Protein AF-A0A3M1WXG8-F1 (afdb_monomer)

Solvent-accessible surface area (backbone atoms only — not comparable to full-atom values): 12316 Å² total; per-residue (Å²): 137,91,71,87,42,67,68,94,58,82,86,60,89,73,52,59,59,60,40,16,45,52,48,28,57,44,45,55,52,41,17,53,50,46,48,51,48,42,38,74,75,69,49,61,68,92,44,74,65,42,48,50,49,39,24,48,50,47,45,26,53,50,51,43,50,50,49,67,68,38,63,89,74,44,59,72,69,61,46,52,52,30,52,53,37,22,52,52,41,42,32,47,56,49,31,55,54,45,33,74,72,74,39,95,76,86,51,38,64,65,49,50,51,50,34,50,55,46,35,60,61,52,65,79,47,61,59,60,84,98,40,79,25,71,70,42,38,41,53,52,12,46,56,42,19,60,54,54,34,81,73,66,31,89,51,36,24,59,46,32,42,73,46,45,47,58,65,44,44,58,58,47,54,49,30,49,72,49,57,49,82,76,78,76,75,74,89,79,78,76,86,78,85,79,88,76,76,76,81,72,94,77,79,74,83,90,88,78,86,88,135

Sequence (211 aa):
MRVKSRWNYKEKEHTIPEIASALAFNAWRIGQQACLNLENEGFETTSQSQRLDVIAEFLAFLLHYLDRHVAERMPMEQRAELLQSFAGELARHMQDNRRDVEGPGDYKPAFIELLNARHDEYAEYAFDGDDPGFALRNTFGQHVAEVMGEHMRRWIPDQVEAIEVPEALAPFRRALRNLLPKQDKGDDAADTEGVATRPDPHSLQANNTED

Nearest PDB structures (foldseek):
  1x8z-assembly1_A-2  TM=3.544E-01  e=6.911E+00  Arabidopsis thaliana
  1x8z-assembly3_A  TM=3.544E-01  e=6.911E+00  Arabidopsis thaliana

Radius of gyration: 26.47 Å; Cα contacts (8 Å, |Δi|>4): 201; chains: 1; bounding box: 71×48×92 Å

pLDDT: mean 87.41, std 19.35, range [36.31, 98.94]

Structure (mmCIF, N/CA/C/O backbone):
data_AF-A0A3M1WXG8-F1
#
_entry.id   AF-A0A3M1WXG8-F1
#
loop_
_atom_site.group_PDB
_atom_site.id
_atom_site.type_symbol
_atom_site.label_atom_id
_atom_site.label_alt_id
_atom_site.label_comp_id
_atom_site.label_asym_id
_atom_site.label_entity_id
_atom_site.label_seq_id
_atom_site.pdbx_PDB_ins_code
_atom_site.Cartn_x
_atom_site.Cartn_y
_atom_site.Cartn_z
_atom_site.occupancy
_atom_site.B_iso_or_equiv
_atom_site.auth_seq_id
_atom_site.auth_comp_id
_atom_site.auth_asym_id
_atom_site.auth_atom_id
_atom_site.pdbx_PDB_model_num
ATOM 1 N N . MET A 1 1 ? 12.474 -11.727 6.914 1.00 61.22 1 MET A N 1
ATOM 2 C CA . MET A 1 1 ? 12.271 -10.324 7.357 1.00 61.22 1 MET A CA 1
ATOM 3 C C . MET A 1 1 ? 11.854 -10.214 8.844 1.00 61.22 1 MET A C 1
ATOM 5 O O . MET A 1 1 ? 10.929 -10.910 9.242 1.00 61.22 1 MET A O 1
ATOM 9 N N . ARG A 1 2 ? 12.448 -9.324 9.674 1.00 56.09 2 ARG A N 1
ATOM 10 C CA . ARG A 1 2 ? 12.035 -9.099 11.092 1.00 56.09 2 ARG A CA 1
ATOM 11 C C . ARG A 1 2 ? 11.104 -7.888 11.265 1.00 56.09 2 ARG A C 1
ATOM 13 O O . ARG A 1 2 ? 11.544 -6.751 11.168 1.00 56.09 2 ARG A O 1
ATOM 20 N N . VAL A 1 3 ? 9.841 -8.145 11.594 1.00 63.00 3 VAL A N 1
ATOM 21 C CA . VAL A 1 3 ? 8.754 -7.159 11.782 1.00 63.00 3 VAL A CA 1
ATOM 22 C C . VAL A 1 3 ? 8.685 -6.723 13.250 1.00 63.00 3 VAL A C 1
ATOM 24 O O . VAL A 1 3 ? 8.633 -7.579 14.141 1.00 63.00 3 VAL A O 1
ATOM 27 N N . LYS A 1 4 ? 8.683 -5.408 13.526 1.00 61.16 4 LYS A N 1
ATOM 28 C CA . LYS A 1 4 ? 8.436 -4.876 14.880 1.00 61.16 4 LYS A CA 1
ATOM 29 C C . LYS A 1 4 ? 6.946 -5.011 15.161 1.00 61.16 4 LYS A C 1
ATOM 31 O O . LYS A 1 4 ? 6.151 -4.131 14.868 1.00 61.16 4 LYS A O 1
ATOM 36 N N . SER A 1 5 ? 6.586 -6.172 15.686 1.00 63.75 5 SER A N 1
ATOM 37 C CA . SER A 1 5 ? 5.198 -6.591 15.847 1.00 63.75 5 SER A CA 1
ATOM 38 C C . SER A 1 5 ? 4.706 -6.494 17.287 1.00 63.75 5 SER A C 1
ATOM 40 O O . SER A 1 5 ? 3.676 -7.072 17.581 1.00 63.75 5 SER A O 1
ATOM 42 N N . ARG A 1 6 ? 5.432 -5.867 18.223 1.00 67.25 6 ARG A N 1
ATOM 43 C CA . ARG A 1 6 ? 5.032 -5.796 19.640 1.00 67.25 6 ARG A CA 1
ATOM 44 C C . ARG A 1 6 ? 5.403 -4.448 20.245 1.00 67.25 6 ARG A C 1
ATOM 46 O O . ARG A 1 6 ? 6.513 -3.971 20.017 1.00 67.25 6 ARG A O 1
ATOM 53 N N . TRP A 1 7 ? 4.508 -3.909 21.067 1.00 77.50 7 TRP A N 1
ATOM 54 C CA . TRP A 1 7 ? 4.790 -2.771 21.934 1.00 77.50 7 TRP A CA 1
ATOM 55 C C . TRP A 1 7 ? 5.835 -3.138 22.994 1.00 77.50 7 TRP A C 1
ATOM 57 O O . TRP A 1 7 ? 5.782 -4.222 23.585 1.00 77.50 7 TRP A O 1
ATOM 67 N N . ASN A 1 8 ? 6.793 -2.236 23.227 1.00 64.69 8 ASN A N 1
ATOM 68 C CA . ASN A 1 8 ? 7.815 -2.406 24.266 1.00 64.69 8 ASN A CA 1
ATOM 69 C C . ASN A 1 8 ? 7.226 -2.240 25.680 1.00 64.69 8 ASN A C 1
ATOM 71 O O . ASN A 1 8 ? 7.691 -2.900 26.603 1.00 64.69 8 ASN A O 1
ATOM 75 N N . TYR A 1 9 ? 6.175 -1.425 25.827 1.00 61.28 9 TYR A N 1
ATOM 76 C CA . TYR A 1 9 ? 5.444 -1.197 27.077 1.00 61.28 9 TYR A CA 1
ATOM 77 C C . TYR A 1 9 ? 3.985 -1.606 26.888 1.00 61.28 9 TYR A C 1
ATOM 79 O O . TYR A 1 9 ? 3.197 -0.860 26.324 1.00 61.28 9 TYR A O 1
ATOM 87 N N . LYS A 1 10 ? 3.636 -2.819 27.323 1.00 57.88 10 LYS A N 1
ATOM 88 C CA . LYS A 1 10 ? 2.307 -3.408 27.082 1.00 57.88 10 LYS A CA 1
ATOM 89 C C . LYS A 1 10 ? 1.168 -2.764 27.879 1.00 57.88 10 LYS A C 1
ATOM 91 O O . LYS A 1 10 ? 0.018 -3.024 27.559 1.00 57.88 10 LYS A O 1
ATOM 96 N N . GLU A 1 11 ? 1.494 -1.997 28.916 1.00 58.94 11 GLU A N 1
ATOM 97 C CA . GLU A 1 11 ? 0.529 -1.347 29.816 1.00 58.94 11 GLU A CA 1
ATOM 98 C C . GLU A 1 11 ? 0.167 0.078 29.375 1.00 58.94 11 GLU A C 1
ATOM 100 O O . GLU A 1 11 ? -0.708 0.695 29.972 1.00 58.94 11 GLU A O 1
ATOM 105 N N . LYS A 1 12 ? 0.828 0.620 28.340 1.00 69.25 12 LYS A N 1
ATOM 106 C CA . LYS A 1 12 ? 0.486 1.934 27.792 1.00 69.25 12 LYS A CA 1
ATOM 107 C C . LYS A 1 12 ? -0.645 1.775 26.773 1.00 69.25 12 LYS A C 1
ATOM 109 O O . LYS A 1 12 ? -0.522 0.990 25.834 1.00 69.25 12 LYS A O 1
ATOM 114 N N . GLU A 1 13 ? -1.709 2.557 26.929 1.00 75.88 13 GLU A N 1
ATOM 115 C CA . GLU A 1 13 ? -2.694 2.750 25.866 1.00 75.88 13 GLU A CA 1
ATOM 116 C C . GLU A 1 13 ? -2.066 3.533 24.709 1.00 75.88 13 GLU A C 1
ATOM 118 O O . GLU A 1 13 ? -1.422 4.569 24.904 1.00 75.88 13 GLU A O 1
ATOM 123 N N . HIS A 1 14 ? -2.232 3.009 23.498 1.00 85.62 14 HIS A N 1
ATOM 124 C CA . HIS A 1 14 ? -1.708 3.611 22.281 1.00 85.62 14 HIS A CA 1
ATOM 125 C C . HIS A 1 14 ? -2.819 4.325 21.527 1.00 85.62 14 HIS A C 1
ATOM 127 O O . HIS A 1 14 ? -3.905 3.777 21.346 1.00 85.62 14 HIS A O 1
ATOM 133 N N . THR A 1 15 ? -2.539 5.543 21.070 1.00 92.62 15 THR A N 1
ATOM 134 C CA . THR A 1 15 ? -3.503 6.306 20.270 1.00 92.62 15 THR A CA 1
ATOM 135 C C . THR A 1 15 ? -3.640 5.699 18.871 1.00 92.62 15 THR A C 1
ATOM 137 O O . THR A 1 15 ? -2.726 5.030 18.379 1.00 92.62 15 THR A O 1
ATOM 140 N N . ILE A 1 16 ? -4.762 5.955 18.193 1.00 94.19 16 ILE A N 1
ATOM 141 C CA . ILE A 1 16 ? -4.981 5.496 16.813 1.00 94.19 16 ILE A CA 1
ATOM 142 C C . ILE A 1 16 ? -3.842 5.943 15.872 1.00 94.19 16 ILE A C 1
ATOM 144 O O . ILE A 1 16 ? -3.324 5.088 15.149 1.00 94.19 16 ILE A O 1
ATOM 148 N N . PRO A 1 17 ? -3.350 7.198 15.923 1.00 95.44 17 PRO A N 1
ATOM 149 C CA . PRO A 1 17 ? -2.179 7.604 15.144 1.00 95.44 17 PRO A CA 1
ATOM 150 C C . PRO A 1 17 ? -0.888 6.841 15.487 1.00 95.44 17 PRO A C 1
ATOM 152 O O . PRO A 1 17 ? -0.132 6.481 14.583 1.00 95.44 17 PRO A O 1
ATOM 155 N N . GLU A 1 18 ? -0.625 6.542 16.769 1.00 94.94 18 GLU A N 1
ATOM 156 C CA . GLU A 1 18 ? 0.538 5.728 17.168 1.00 94.94 18 GLU A CA 1
ATOM 157 C C . GLU A 1 18 ? 0.445 4.306 16.579 1.00 94.94 18 GLU A C 1
ATOM 159 O O . GLU A 1 18 ? 1.433 3.773 16.062 1.00 94.94 18 GLU A O 1
ATOM 164 N N . ILE A 1 19 ? -0.748 3.702 16.616 1.00 95.38 19 ILE A N 1
ATOM 165 C CA . ILE A 1 19 ? -1.024 2.381 16.033 1.00 95.38 19 ILE A CA 1
ATOM 166 C C . ILE A 1 19 ? -0.853 2.420 14.511 1.00 95.38 19 ILE A C 1
ATOM 168 O O . ILE A 1 19 ? -0.171 1.560 13.949 1.00 95.38 19 ILE A O 1
ATOM 172 N N . ALA A 1 20 ? -1.425 3.426 13.848 1.00 97.12 20 ALA A N 1
ATOM 173 C CA . ALA A 1 20 ? -1.335 3.620 12.407 1.00 97.12 20 ALA A CA 1
ATOM 174 C C . ALA A 1 20 ? 0.120 3.744 11.938 1.00 97.12 20 ALA A C 1
ATOM 176 O O . ALA A 1 20 ? 0.520 3.054 11.002 1.00 97.12 20 ALA A O 1
ATOM 177 N N . SER A 1 21 ? 0.940 4.541 12.628 1.00 97.31 21 SER A N 1
ATOM 178 C CA . SER A 1 21 ? 2.367 4.686 12.311 1.00 97.31 21 SER A CA 1
ATOM 179 C C . SER A 1 21 ? 3.128 3.366 12.460 1.00 97.31 21 SER A C 1
ATOM 181 O O . SER A 1 21 ? 3.903 2.972 11.582 1.00 97.31 21 SER A O 1
ATOM 183 N N . ALA A 1 22 ? 2.858 2.606 13.527 1.00 96.69 22 ALA A N 1
ATOM 184 C CA . ALA A 1 22 ? 3.469 1.294 13.720 1.00 96.69 22 ALA A CA 1
ATOM 185 C C . ALA A 1 22 ? 3.035 0.278 12.646 1.00 96.69 22 ALA A C 1
ATOM 187 O O . ALA A 1 22 ? 3.859 -0.512 12.171 1.00 96.69 22 ALA A O 1
ATOM 188 N N . LEU A 1 23 ? 1.763 0.283 12.241 1.00 98.00 23 LEU A N 1
ATOM 189 C CA . LEU A 1 23 ? 1.276 -0.554 11.146 1.00 98.00 23 LEU A CA 1
ATOM 190 C C . LEU A 1 23 ? 1.913 -0.147 9.814 1.00 98.00 23 LEU A C 1
ATOM 192 O O . LEU A 1 23 ? 2.377 -1.026 9.088 1.00 98.00 23 LEU A O 1
ATOM 196 N N . ALA A 1 24 ? 1.989 1.151 9.512 1.00 98.50 24 ALA A N 1
ATOM 197 C CA . ALA A 1 24 ? 2.529 1.678 8.257 1.00 98.50 24 ALA A CA 1
ATOM 198 C C . ALA A 1 24 ? 4.007 1.320 8.090 1.00 98.50 24 ALA A C 1
ATOM 200 O O . ALA A 1 24 ? 4.414 0.838 7.034 1.00 98.50 24 ALA A O 1
ATOM 201 N N . PHE A 1 25 ? 4.790 1.416 9.169 1.00 97.62 25 PHE A N 1
ATOM 202 C CA . PHE A 1 25 ? 6.170 0.936 9.187 1.00 97.62 25 PHE A CA 1
ATOM 203 C C . PHE A 1 25 ? 6.267 -0.555 8.827 1.00 97.62 25 PHE A C 1
ATOM 205 O O . PHE A 1 25 ? 7.156 -0.973 8.084 1.00 97.62 25 PHE A O 1
ATOM 212 N N . ASN A 1 26 ? 5.367 -1.387 9.355 1.00 98.19 26 ASN A N 1
ATOM 213 C CA . ASN A 1 26 ? 5.371 -2.816 9.055 1.00 98.19 26 ASN A CA 1
ATOM 214 C C . ASN A 1 26 ? 4.930 -3.102 7.613 1.00 98.19 26 ASN A C 1
ATOM 216 O O . ASN A 1 26 ? 5.593 -3.903 6.954 1.00 98.19 26 ASN A O 1
ATOM 220 N N . ALA A 1 27 ? 3.894 -2.422 7.115 1.00 98.75 27 ALA A N 1
ATOM 221 C CA . ALA A 1 27 ? 3.435 -2.513 5.729 1.00 98.75 27 ALA A CA 1
ATOM 222 C C . ALA A 1 27 ? 4.532 -2.098 4.735 1.00 98.75 27 ALA A C 1
ATOM 224 O O . ALA A 1 27 ? 4.816 -2.840 3.799 1.00 98.75 27 ALA A O 1
ATOM 225 N N . TRP A 1 28 ? 5.246 -0.997 5.002 1.00 98.69 28 TRP A N 1
ATOM 226 C CA . TRP A 1 28 ? 6.385 -0.547 4.193 1.00 98.69 28 TRP A CA 1
ATOM 227 C C . TRP A 1 28 ? 7.466 -1.620 4.048 1.00 98.69 28 TRP A C 1
ATOM 229 O O . TRP A 1 28 ? 7.992 -1.864 2.962 1.00 98.69 28 TRP A O 1
ATOM 239 N N . ARG A 1 29 ? 7.813 -2.302 5.145 1.00 98.50 29 ARG A N 1
ATOM 240 C CA . ARG A 1 29 ? 8.811 -3.376 5.076 1.00 98.50 29 ARG A CA 1
ATOM 241 C C . ARG A 1 29 ? 8.284 -4.624 4.370 1.00 98.50 29 ARG A C 1
ATOM 243 O O . ARG A 1 29 ? 9.074 -5.298 3.720 1.00 98.50 29 ARG A O 1
ATOM 250 N N . ILE A 1 30 ? 6.993 -4.928 4.502 1.00 98.75 30 ILE A N 1
ATOM 251 C CA . ILE A 1 30 ? 6.357 -6.023 3.759 1.00 98.75 30 ILE A CA 1
ATOM 252 C C . ILE A 1 30 ? 6.436 -5.752 2.256 1.00 98.75 30 ILE A C 1
ATOM 254 O O . ILE A 1 30 ? 6.933 -6.612 1.541 1.00 98.75 30 ILE A O 1
ATOM 258 N N . GLY A 1 31 ? 6.062 -4.553 1.800 1.00 98.69 31 GLY A N 1
ATOM 259 C CA . GLY A 1 31 ? 6.174 -4.176 0.387 1.00 98.69 31 GLY A CA 1
ATOM 260 C C . GLY A 1 31 ? 7.609 -4.273 -0.140 1.00 98.69 31 GLY A C 1
ATOM 261 O O . GLY A 1 31 ? 7.837 -4.860 -1.192 1.00 98.69 31 GLY A O 1
ATOM 262 N N . GLN A 1 32 ? 8.602 -3.789 0.620 1.00 98.56 32 GLN A N 1
ATOM 263 C CA . GLN A 1 32 ? 10.020 -3.950 0.255 1.00 98.56 32 GLN A CA 1
ATOM 264 C C . GLN A 1 32 ? 10.437 -5.419 0.124 1.00 98.56 32 GLN A C 1
ATOM 266 O O . GLN A 1 32 ? 11.170 -5.771 -0.796 1.00 98.56 32 GLN A O 1
ATOM 271 N N . GLN A 1 33 ? 10.002 -6.272 1.057 1.00 98.56 33 GLN A N 1
ATOM 272 C CA . GLN A 1 33 ? 10.327 -7.694 1.012 1.00 98.56 33 GLN A CA 1
ATOM 273 C C . GLN A 1 33 ? 9.662 -8.379 -0.182 1.00 98.56 33 GLN A C 1
ATOM 275 O O . GLN A 1 33 ? 10.327 -9.167 -0.837 1.00 98.56 33 GLN A O 1
ATOM 280 N N . ALA A 1 34 ? 8.404 -8.056 -0.483 1.00 98.44 34 ALA A N 1
ATOM 281 C CA . ALA A 1 34 ? 7.693 -8.629 -1.620 1.00 98.44 34 ALA A CA 1
ATOM 282 C C . ALA A 1 34 ? 8.313 -8.203 -2.961 1.00 98.44 34 ALA A C 1
ATOM 284 O O . ALA A 1 34 ? 8.530 -9.034 -3.835 1.00 98.44 34 ALA A O 1
ATOM 285 N N . CYS A 1 35 ? 8.715 -6.933 -3.099 1.00 98.44 35 CYS A N 1
ATOM 286 C CA . CYS A 1 35 ? 9.476 -6.481 -4.267 1.00 98.44 35 CYS A CA 1
ATOM 287 C C . CYS A 1 35 ? 10.789 -7.268 -4.426 1.00 98.44 35 CYS A C 1
ATOM 289 O O . CYS A 1 35 ? 11.122 -7.692 -5.527 1.00 98.44 35 CYS A O 1
ATOM 291 N N . LEU A 1 36 ? 11.521 -7.494 -3.330 1.00 97.88 36 LEU A N 1
ATOM 292 C CA . LEU A 1 36 ? 12.751 -8.288 -3.353 1.00 97.88 36 LEU A CA 1
ATOM 293 C C . LEU A 1 36 ? 12.487 -9.769 -3.680 1.00 97.88 36 LEU A C 1
ATOM 295 O O . LEU A 1 36 ? 13.294 -10.393 -4.361 1.00 97.88 36 LEU A O 1
ATOM 299 N N . ASN A 1 37 ? 11.391 -10.344 -3.183 1.00 97.94 37 ASN A N 1
ATOM 300 C CA . ASN A 1 37 ? 10.998 -11.720 -3.487 1.00 97.94 37 ASN A CA 1
ATOM 301 C C . ASN A 1 37 ? 10.731 -11.894 -4.984 1.00 97.94 37 ASN A C 1
ATOM 303 O O . ASN A 1 37 ? 11.328 -12.771 -5.599 1.00 97.94 37 ASN A O 1
ATOM 307 N N . LEU A 1 38 ? 9.924 -11.007 -5.574 1.00 97.94 38 LEU A N 1
ATOM 308 C CA . LEU A 1 38 ? 9.638 -11.004 -7.009 1.00 97.94 38 LEU A CA 1
ATOM 309 C C . LEU A 1 38 ? 10.930 -10.960 -7.839 1.00 97.94 38 LEU A C 1
ATOM 311 O O . LEU A 1 38 ? 11.107 -11.762 -8.754 1.00 97.94 38 LEU A O 1
ATOM 315 N N . GLU A 1 39 ? 11.876 -10.097 -7.470 1.00 97.06 39 GLU A N 1
ATOM 316 C CA . GLU A 1 39 ? 13.179 -10.026 -8.141 1.00 97.06 39 GLU A CA 1
ATOM 317 C C . GLU A 1 39 ? 14.001 -11.313 -7.998 1.00 97.06 39 GLU A C 1
ATOM 319 O O . GLU A 1 39 ? 14.627 -11.751 -8.962 1.00 97.06 39 GLU A O 1
ATOM 324 N N . ASN A 1 40 ? 13.986 -11.950 -6.823 1.00 96.44 40 ASN A N 1
ATOM 325 C CA . ASN A 1 40 ? 14.685 -13.220 -6.599 1.00 96.44 40 ASN A CA 1
ATOM 326 C C . ASN A 1 40 ? 14.077 -14.382 -7.400 1.00 96.44 40 ASN A C 1
ATOM 328 O O . ASN A 1 40 ? 14.796 -15.318 -7.744 1.00 96.44 40 ASN A O 1
ATOM 332 N N . GLU A 1 41 ? 12.785 -14.309 -7.717 1.00 96.06 41 GLU A N 1
ATOM 333 C CA . GLU A 1 41 ? 12.075 -15.268 -8.572 1.00 96.06 41 GLU A CA 1
ATOM 334 C C . GLU A 1 41 ? 12.225 -14.952 -10.077 1.00 96.06 41 GLU A C 1
ATOM 336 O O . GLU A 1 41 ? 11.636 -15.616 -10.929 1.00 96.06 41 GLU A O 1
ATOM 341 N N . GLY A 1 42 ? 13.052 -13.959 -10.432 1.00 94.06 42 GLY A N 1
ATOM 342 C CA . GLY A 1 42 ? 13.372 -13.598 -11.818 1.00 94.06 42 GLY A CA 1
ATOM 343 C C . GLY A 1 42 ? 12.438 -12.557 -12.442 1.00 94.06 42 GLY A C 1
ATOM 344 O O . GLY A 1 42 ? 12.587 -12.223 -13.620 1.00 94.06 42 GLY A O 1
ATOM 345 N N . PHE A 1 43 ? 11.498 -12.003 -11.672 1.00 94.88 43 PHE A N 1
ATOM 346 C CA . PHE A 1 43 ? 10.682 -10.869 -12.095 1.00 94.88 43 PHE A CA 1
ATOM 347 C C . PHE A 1 43 ? 11.463 -9.572 -11.835 1.00 94.88 43 PHE A C 1
ATOM 349 O O . PHE A 1 43 ? 11.384 -8.959 -10.774 1.00 94.88 43 PHE A O 1
ATOM 356 N N . GLU A 1 44 ? 12.292 -9.182 -12.799 1.00 90.69 44 GLU A N 1
ATOM 357 C CA . GLU A 1 44 ? 13.228 -8.069 -12.629 1.00 90.69 44 GLU A CA 1
ATOM 358 C C . GLU A 1 44 ? 12.553 -6.693 -12.730 1.00 90.69 44 GLU A C 1
ATOM 360 O O . GLU A 1 44 ? 11.804 -6.415 -13.668 1.00 90.69 44 GLU A O 1
ATOM 365 N N . THR A 1 45 ? 12.893 -5.794 -11.802 1.00 94.19 45 THR A N 1
ATOM 366 C CA . THR A 1 45 ? 12.697 -4.352 -11.997 1.00 94.19 45 THR A CA 1
ATOM 367 C C . THR A 1 45 ? 13.940 -3.723 -12.630 1.00 94.19 45 THR A C 1
ATOM 369 O O . THR A 1 45 ? 15.066 -4.192 -12.472 1.00 94.19 45 THR A O 1
ATOM 372 N N . THR A 1 46 ? 13.745 -2.624 -13.349 1.00 94.62 46 THR A N 1
ATOM 373 C CA . THR A 1 46 ? 14.778 -1.927 -14.128 1.00 94.62 46 THR A CA 1
ATOM 374 C C . THR A 1 46 ? 15.257 -0.634 -13.473 1.00 94.62 46 THR A C 1
ATOM 376 O O . THR A 1 46 ? 16.256 -0.053 -13.899 1.00 94.62 46 THR A O 1
ATOM 379 N N . SER A 1 47 ? 14.560 -0.157 -12.438 1.00 97.00 47 SER A N 1
ATOM 380 C CA . SER A 1 47 ? 14.923 1.070 -11.732 1.00 97.00 47 SER A CA 1
ATOM 381 C C . SER A 1 47 ? 14.428 1.082 -10.289 1.00 97.00 47 SER A C 1
ATOM 383 O O . SER A 1 47 ? 13.456 0.423 -9.928 1.00 97.00 47 SER A O 1
ATOM 385 N N . GLN A 1 48 ? 15.064 1.913 -9.461 1.00 97.56 48 GLN A N 1
ATOM 386 C CA . GLN A 1 48 ? 14.605 2.163 -8.095 1.00 97.56 48 GLN A CA 1
ATOM 387 C C . GLN A 1 48 ? 13.207 2.799 -8.056 1.00 97.56 48 GLN A C 1
ATOM 389 O O . GLN A 1 48 ? 12.451 2.524 -7.131 1.00 97.56 48 GLN A O 1
ATOM 394 N N . SER A 1 49 ? 12.852 3.610 -9.058 1.00 97.88 49 SER A N 1
ATOM 395 C CA . SER A 1 49 ? 11.514 4.203 -9.182 1.00 97.88 49 SER A CA 1
ATOM 396 C C . SER A 1 49 ? 10.462 3.111 -9.406 1.00 97.88 49 SER A C 1
ATOM 398 O O . SER A 1 49 ? 9.484 3.037 -8.669 1.00 97.88 49 SER A O 1
ATOM 400 N N . GLN A 1 50 ? 10.758 2.156 -10.293 1.00 98.12 50 GLN A N 1
ATOM 401 C CA . GLN A 1 50 ? 9.890 1.007 -10.550 1.00 98.12 50 GLN A CA 1
ATOM 402 C C . GLN A 1 50 ? 9.716 0.109 -9.315 1.00 98.12 50 GLN A C 1
ATOM 404 O O . GLN A 1 50 ? 8.619 -0.374 -9.045 1.00 98.12 50 GLN A O 1
ATOM 409 N N . ARG A 1 51 ? 10.767 -0.082 -8.505 1.00 98.56 51 ARG A N 1
ATOM 410 C CA . ARG A 1 51 ? 10.635 -0.774 -7.208 1.00 98.56 51 ARG A CA 1
ATOM 411 C C . ARG A 1 51 ? 9.641 -0.068 -6.290 1.00 98.56 51 ARG A C 1
ATOM 413 O O . ARG A 1 51 ? 8.867 -0.730 -5.605 1.00 98.56 51 ARG A O 1
ATOM 420 N N . LEU A 1 52 ? 9.648 1.266 -6.270 1.00 98.75 52 LEU A N 1
ATOM 421 C CA . LEU A 1 52 ? 8.688 2.043 -5.487 1.00 98.75 52 LEU A CA 1
ATOM 422 C C . LEU A 1 52 ? 7.263 1.926 -6.042 1.00 98.75 52 LEU A C 1
ATOM 424 O O . LEU A 1 52 ? 6.335 1.929 -5.238 1.00 98.75 52 LEU A O 1
ATOM 428 N N . ASP A 1 53 ? 7.074 1.779 -7.357 1.00 98.75 53 ASP A N 1
ATOM 429 C CA . ASP A 1 53 ? 5.760 1.490 -7.957 1.00 98.75 53 ASP A CA 1
ATOM 430 C C . ASP A 1 53 ? 5.226 0.121 -7.509 1.00 98.75 53 ASP A C 1
ATOM 432 O O . ASP A 1 53 ? 4.097 0.021 -7.034 1.00 98.75 53 ASP A O 1
ATOM 436 N N . VAL A 1 54 ? 6.063 -0.924 -7.550 1.00 98.75 54 VAL A N 1
ATOM 437 C CA . VAL A 1 54 ? 5.705 -2.260 -7.035 1.00 98.75 54 VAL A CA 1
ATOM 438 C C . VAL A 1 54 ? 5.318 -2.179 -5.561 1.00 98.75 54 VAL A C 1
ATOM 440 O O . VAL A 1 54 ? 4.259 -2.658 -5.161 1.00 98.75 54 VAL A O 1
ATOM 443 N N . ILE A 1 55 ? 6.144 -1.528 -4.738 1.00 98.88 55 ILE A N 1
ATOM 444 C CA . ILE A 1 55 ? 5.853 -1.338 -3.313 1.00 98.88 55 ILE A CA 1
ATOM 445 C C . ILE A 1 55 ? 4.521 -0.604 -3.128 1.00 98.88 55 ILE A C 1
ATOM 447 O O . ILE A 1 55 ? 3.748 -0.992 -2.255 1.00 98.88 55 ILE A O 1
ATOM 451 N N . ALA A 1 56 ? 4.227 0.415 -3.939 1.00 98.94 56 ALA A N 1
ATOM 452 C CA . ALA A 1 56 ? 2.988 1.181 -3.854 1.00 98.94 56 ALA A CA 1
ATOM 453 C C . ALA A 1 56 ? 1.740 0.293 -3.996 1.00 98.94 56 ALA A C 1
ATOM 455 O O . ALA A 1 56 ? 0.820 0.414 -3.183 1.00 98.94 56 ALA A O 1
ATOM 456 N N . GLU A 1 57 ? 1.745 -0.649 -4.942 1.00 98.94 57 GLU A N 1
ATOM 457 C CA . GLU A 1 57 ? 0.645 -1.602 -5.140 1.00 98.94 57 GLU A CA 1
ATOM 458 C C . GLU A 1 57 ? 0.449 -2.522 -3.925 1.00 98.94 57 GLU A C 1
ATOM 460 O O . GLU A 1 57 ? -0.675 -2.713 -3.450 1.00 98.94 57 GLU A O 1
ATOM 465 N N . PHE A 1 58 ? 1.537 -3.030 -3.332 1.00 98.94 58 PHE A N 1
ATOM 466 C CA . PHE A 1 58 ? 1.452 -3.811 -2.089 1.00 98.94 58 PHE A CA 1
ATOM 467 C C . PHE A 1 58 ? 0.869 -2.991 -0.932 1.00 98.94 58 PHE A C 1
ATOM 469 O O . PHE A 1 58 ? 0.095 -3.510 -0.128 1.00 98.94 58 PHE A O 1
ATOM 476 N N . LEU A 1 59 ? 1.220 -1.709 -0.822 1.00 98.94 59 LEU A N 1
ATOM 477 C CA . LEU A 1 59 ? 0.692 -0.840 0.231 1.00 98.94 59 LEU A CA 1
ATOM 478 C C . LEU A 1 59 ? -0.799 -0.550 0.050 1.00 98.94 59 LEU A C 1
ATOM 480 O O . LEU A 1 59 ? -1.530 -0.546 1.041 1.00 98.94 59 LEU A O 1
ATOM 484 N N . ALA A 1 60 ? -1.253 -0.369 -1.190 1.00 98.94 60 ALA A N 1
ATOM 485 C CA . ALA A 1 60 ? -2.667 -0.222 -1.513 1.00 98.94 60 ALA A CA 1
ATOM 486 C C . ALA A 1 60 ? -3.471 -1.476 -1.134 1.00 98.94 60 ALA A C 1
ATOM 488 O O . ALA A 1 60 ? -4.508 -1.386 -0.471 1.00 98.94 60 ALA A O 1
ATOM 489 N N . PHE A 1 61 ? -2.942 -2.659 -1.459 1.00 98.94 61 PHE A N 1
ATOM 490 C CA . PHE A 1 61 ? -3.520 -3.935 -1.042 1.00 98.94 61 PHE A CA 1
ATOM 491 C C . PHE A 1 61 ? -3.598 -4.068 0.489 1.00 98.94 61 PHE A C 1
ATOM 493 O O . PHE A 1 61 ? -4.644 -4.429 1.030 1.00 98.94 61 PHE A O 1
ATOM 500 N N . LEU A 1 62 ? -2.529 -3.723 1.216 1.00 98.88 62 LEU A N 1
ATOM 501 C CA . LEU A 1 62 ? -2.508 -3.803 2.682 1.00 98.88 62 LEU A CA 1
ATOM 502 C C . LEU A 1 62 ? -3.419 -2.767 3.362 1.00 98.88 62 LEU A C 1
ATOM 504 O O . LEU A 1 62 ? -3.977 -3.071 4.416 1.00 98.88 62 LEU A O 1
ATOM 508 N N . LEU A 1 63 ? -3.602 -1.577 2.777 1.00 98.81 63 LEU A N 1
ATOM 509 C CA . LEU A 1 63 ? -4.595 -0.592 3.225 1.00 98.81 63 LEU A CA 1
ATOM 510 C C . LEU A 1 63 ? -6.010 -1.162 3.120 1.00 98.81 63 LEU A C 1
ATOM 512 O O . LEU A 1 63 ? -6.756 -1.127 4.096 1.00 98.81 63 LEU A O 1
ATOM 516 N N . HIS A 1 64 ? -6.364 -1.723 1.963 1.00 98.75 64 HIS A N 1
ATOM 517 C CA . HIS A 1 64 ? -7.672 -2.347 1.790 1.00 98.75 64 HIS A CA 1
ATOM 518 C C . HIS A 1 64 ? -7.860 -3.548 2.728 1.00 98.75 64 HIS A C 1
ATOM 520 O O . HIS A 1 64 ? -8.910 -3.696 3.352 1.00 98.75 64 HIS A O 1
ATOM 526 N N . TYR A 1 65 ? -6.826 -4.374 2.903 1.00 98.69 65 TYR A N 1
ATOM 527 C CA . TYR A 1 65 ? -6.869 -5.481 3.855 1.00 98.69 65 TYR A CA 1
ATOM 528 C C . TYR A 1 65 ? -7.094 -5.003 5.297 1.00 98.69 65 TYR A C 1
ATOM 530 O O . TYR A 1 65 ? -7.905 -5.586 6.015 1.00 98.69 65 TYR A O 1
ATOM 538 N N . LEU A 1 66 ? -6.392 -3.945 5.729 1.00 98.38 66 LEU A N 1
ATOM 539 C CA . LEU A 1 66 ? -6.581 -3.340 7.049 1.00 98.38 66 LEU A CA 1
ATOM 540 C C . LEU A 1 66 ? -8.035 -2.914 7.241 1.00 98.38 66 LEU A C 1
ATOM 542 O O . LEU A 1 66 ? -8.631 -3.258 8.258 1.00 98.38 66 LEU A O 1
ATOM 546 N N . ASP A 1 67 ? -8.592 -2.206 6.262 1.00 97.94 67 ASP A N 1
ATOM 547 C CA . ASP A 1 67 ? -9.967 -1.729 6.305 1.00 97.94 67 ASP A CA 1
ATOM 548 C C . ASP A 1 67 ? -10.975 -2.866 6.497 1.00 97.94 67 ASP A C 1
ATOM 550 O O . ASP A 1 67 ? -11.753 -2.870 7.454 1.00 97.94 67 ASP A O 1
ATOM 554 N N . ARG A 1 68 ? -10.888 -3.894 5.648 1.00 96.62 68 ARG A N 1
ATOM 555 C CA . ARG A 1 68 ? -11.724 -5.096 5.747 1.00 96.62 68 ARG A CA 1
ATOM 556 C C . ARG A 1 68 ? -11.565 -5.802 7.089 1.00 96.62 68 ARG A C 1
ATOM 558 O O . ARG A 1 68 ? -12.552 -6.246 7.669 1.00 96.62 68 ARG A O 1
ATOM 565 N N . HIS A 1 69 ? -10.344 -5.860 7.614 1.00 95.25 69 HIS A N 1
ATOM 566 C CA . HIS A 1 69 ? -10.068 -6.489 8.900 1.00 95.25 69 HIS A CA 1
ATOM 567 C C . HIS A 1 69 ? -10.731 -5.748 10.071 1.00 95.25 69 HIS A C 1
ATOM 569 O O . HIS A 1 69 ? -11.204 -6.389 11.010 1.00 95.25 69 HIS A O 1
ATOM 575 N N . VAL A 1 70 ? -10.789 -4.413 10.039 1.00 95.19 70 VAL A N 1
ATOM 576 C CA . VAL A 1 70 ? -11.347 -3.613 11.144 1.00 95.19 70 VAL A CA 1
ATOM 577 C C . VAL A 1 70 ? -12.821 -3.241 10.965 1.00 95.19 70 VAL A C 1
ATOM 579 O O . VAL A 1 70 ? -13.431 -2.802 11.937 1.00 95.19 70 VAL A O 1
ATOM 582 N N . ALA A 1 71 ? -13.404 -3.448 9.780 1.00 92.31 71 ALA A N 1
ATOM 583 C CA . ALA A 1 71 ? -14.752 -2.996 9.419 1.00 92.31 71 ALA A CA 1
ATOM 584 C C . ALA A 1 71 ? -15.849 -3.382 10.427 1.00 92.31 71 ALA A C 1
ATOM 586 O O . ALA A 1 71 ? -16.697 -2.557 10.750 1.00 92.31 71 ALA A O 1
ATOM 587 N N . GLU A 1 72 ? -15.807 -4.608 10.953 1.00 88.06 72 GLU A N 1
ATOM 588 C CA . GLU A 1 72 ? -16.777 -5.120 11.939 1.00 88.06 72 GLU A CA 1
ATOM 589 C C . GLU A 1 72 ? -16.256 -5.062 13.383 1.00 88.06 72 GLU A C 1
ATOM 591 O O . GLU A 1 72 ? -16.948 -5.435 14.327 1.00 88.06 72 GLU A O 1
ATOM 596 N N . ARG A 1 73 ? -15.004 -4.630 13.569 1.00 88.31 73 ARG A N 1
ATOM 597 C CA . ARG A 1 73 ? -14.281 -4.721 14.846 1.00 88.31 73 ARG A CA 1
ATOM 598 C C . ARG A 1 73 ? -14.057 -3.368 15.511 1.00 88.31 73 ARG A C 1
ATOM 600 O O . ARG A 1 73 ? -13.584 -3.338 16.647 1.00 88.31 73 ARG A O 1
ATOM 607 N N . MET A 1 74 ? -14.375 -2.279 14.815 1.00 92.19 74 MET A N 1
ATOM 608 C CA . MET A 1 74 ? -14.092 -0.909 15.224 1.00 92.19 74 MET A CA 1
ATOM 609 C C . MET A 1 74 ? -15.262 0.022 14.855 1.00 92.19 74 MET A C 1
ATOM 611 O O . MET A 1 74 ? -15.797 -0.102 13.753 1.00 92.19 74 MET A O 1
ATOM 615 N N . PRO A 1 75 ? -15.652 0.971 15.732 1.00 93.56 75 PRO A N 1
ATOM 616 C CA . PRO A 1 75 ? -16.642 1.995 15.399 1.00 93.56 75 PRO A CA 1
ATOM 617 C C . PRO A 1 75 ? -16.238 2.815 14.171 1.00 93.56 75 PRO A C 1
ATOM 619 O O . PRO A 1 75 ? -15.048 3.016 13.918 1.00 93.56 75 PRO A O 1
ATOM 622 N N . MET A 1 76 ? -17.227 3.330 13.438 1.00 93.31 76 MET A N 1
ATOM 623 C CA . MET A 1 76 ? -17.001 4.020 12.165 1.00 93.31 76 MET A CA 1
ATOM 624 C C . MET A 1 76 ? -16.023 5.197 12.291 1.00 93.31 76 MET A C 1
ATOM 626 O O . MET A 1 76 ? -15.127 5.320 11.457 1.00 93.31 76 MET A O 1
ATOM 630 N N . GLU A 1 77 ? -16.135 6.033 13.332 1.00 94.38 77 GLU A N 1
ATOM 631 C CA . GLU A 1 77 ? -15.236 7.183 13.499 1.00 94.38 77 GLU A CA 1
ATOM 632 C C . GLU A 1 77 ? -13.786 6.747 13.740 1.00 94.38 77 GLU A C 1
ATOM 634 O O . GLU A 1 77 ? -12.865 7.268 13.112 1.00 94.38 77 GLU A O 1
ATOM 639 N N . GLN A 1 78 ? -13.582 5.745 14.600 1.00 95.12 78 GLN A N 1
ATOM 640 C CA . GLN A 1 78 ? -12.251 5.212 14.902 1.00 95.12 78 GLN A CA 1
ATOM 641 C C . GLN A 1 78 ? -11.633 4.520 13.680 1.00 95.12 78 GLN A C 1
ATOM 643 O O . GLN A 1 78 ? -10.444 4.682 13.408 1.00 95.12 78 GLN A O 1
ATOM 648 N N . ARG A 1 79 ? -12.445 3.787 12.905 1.00 95.94 79 ARG A N 1
ATOM 649 C CA . ARG A 1 79 ? -12.026 3.161 11.645 1.00 95.94 79 ARG A CA 1
ATOM 650 C C . ARG A 1 79 ? -11.563 4.217 10.649 1.00 95.94 79 ARG A C 1
ATOM 652 O O . ARG A 1 79 ? -10.484 4.079 10.079 1.00 95.94 79 ARG A O 1
ATOM 659 N N . ALA A 1 80 ? -12.344 5.283 10.470 1.00 96.94 80 ALA A N 1
ATOM 660 C CA . ALA A 1 80 ? -11.990 6.380 9.578 1.00 96.94 80 ALA A CA 1
ATOM 661 C C . ALA A 1 80 ? -10.682 7.066 10.009 1.00 96.94 80 ALA A C 1
ATOM 663 O O . ALA A 1 80 ? -9.808 7.289 9.170 1.00 96.94 80 ALA A O 1
ATOM 664 N N . GLU A 1 81 ? -10.510 7.343 11.305 1.00 97.56 81 GLU A N 1
ATOM 665 C CA . GLU A 1 81 ? -9.274 7.922 11.845 1.00 97.56 81 GLU A CA 1
ATOM 666 C C . GLU A 1 81 ? -8.062 7.006 11.612 1.00 97.56 81 GLU A C 1
ATOM 668 O O . GLU A 1 81 ? -6.995 7.477 11.203 1.00 97.56 81 GLU A O 1
ATOM 673 N N . LEU A 1 82 ? -8.226 5.696 11.823 1.00 98.00 82 LEU A N 1
ATOM 674 C CA . LEU A 1 82 ? -7.168 4.706 11.633 1.00 98.00 82 LEU A CA 1
ATOM 675 C C . LEU A 1 82 ? -6.716 4.644 10.174 1.00 98.00 82 LEU A C 1
ATOM 677 O O . LEU A 1 82 ? -5.515 4.690 9.913 1.00 98.00 82 LEU A O 1
ATOM 681 N N . LEU A 1 83 ? -7.657 4.565 9.231 1.00 98.31 83 LEU A N 1
ATOM 682 C CA . LEU A 1 83 ? -7.348 4.482 7.803 1.00 98.31 83 LEU A CA 1
ATOM 683 C C . LEU A 1 83 ? -6.707 5.764 7.282 1.00 98.31 83 LEU A C 1
ATOM 685 O O . LEU A 1 83 ? -5.708 5.690 6.570 1.00 98.31 83 LEU A O 1
ATOM 689 N N . GLN A 1 84 ? -7.223 6.931 7.676 1.00 98.38 84 GLN A N 1
ATOM 690 C CA . GLN A 1 84 ? -6.647 8.221 7.286 1.00 98.38 84 GLN A CA 1
ATOM 691 C C . GLN A 1 84 ? -5.231 8.386 7.840 1.00 98.38 84 GLN A C 1
ATOM 693 O O . GLN A 1 84 ? -4.315 8.763 7.105 1.00 98.38 84 GLN A O 1
ATOM 698 N N . SER A 1 85 ? -5.026 8.045 9.116 1.00 98.56 85 SER A N 1
ATOM 699 C CA . SER A 1 85 ? -3.702 8.080 9.737 1.00 98.56 85 SER A CA 1
ATOM 700 C C . SER A 1 85 ? -2.746 7.102 9.053 1.00 98.56 85 SER A C 1
ATOM 702 O O . SER A 1 85 ? -1.619 7.465 8.730 1.00 98.56 85 SER A O 1
ATOM 704 N N . PHE A 1 86 ? -3.192 5.877 8.767 1.00 98.75 86 PHE A N 1
ATOM 705 C CA . PHE A 1 86 ? -2.369 4.854 8.123 1.00 98.75 86 PHE A CA 1
ATOM 706 C C . PHE A 1 86 ? -1.993 5.253 6.689 1.00 98.75 86 PHE A C 1
ATOM 708 O O . PHE A 1 86 ? -0.812 5.228 6.349 1.00 98.75 86 PHE A O 1
ATOM 715 N N . ALA A 1 87 ? -2.947 5.714 5.875 1.00 98.81 87 ALA A N 1
ATOM 716 C CA . ALA A 1 87 ? -2.681 6.225 4.530 1.00 98.81 87 ALA A CA 1
ATOM 717 C C . ALA A 1 87 ? -1.718 7.427 4.547 1.00 98.81 87 ALA A C 1
ATOM 719 O O . ALA A 1 87 ? -0.792 7.491 3.737 1.00 98.81 87 ALA A O 1
ATOM 720 N N . GLY A 1 88 ? -1.870 8.346 5.508 1.00 98.81 88 GLY A N 1
ATOM 721 C CA . GLY A 1 88 ? -0.967 9.488 5.678 1.00 98.81 88 GLY A CA 1
ATOM 722 C C . GLY A 1 88 ? 0.472 9.090 6.034 1.00 98.81 88 GLY A C 1
ATOM 723 O O . GLY A 1 88 ? 1.427 9.663 5.501 1.00 98.81 88 GLY A O 1
ATOM 724 N N . GLU A 1 89 ? 0.647 8.085 6.894 1.00 98.75 89 GLU A N 1
ATOM 725 C CA . GLU A 1 89 ? 1.960 7.518 7.227 1.00 98.75 89 GLU A CA 1
ATOM 726 C C . GLU A 1 89 ? 2.605 6.829 6.017 1.00 98.75 89 GLU A C 1
ATOM 728 O O . GLU A 1 89 ? 3.781 7.065 5.725 1.00 98.75 89 GLU A O 1
ATOM 733 N N . LEU A 1 90 ? 1.831 6.034 5.267 1.00 98.81 90 LEU A N 1
ATOM 734 C CA . LEU A 1 90 ? 2.293 5.408 4.026 1.00 98.81 90 LEU A CA 1
ATOM 735 C C . LEU A 1 90 ? 2.727 6.458 2.995 1.00 98.81 90 LEU A C 1
ATOM 737 O O . LEU A 1 90 ? 3.803 6.338 2.411 1.00 98.81 90 LEU A O 1
ATOM 741 N N . ALA A 1 91 ? 1.938 7.521 2.820 1.00 98.81 91 ALA A N 1
ATOM 742 C CA . ALA A 1 91 ? 2.259 8.609 1.903 1.00 98.81 91 ALA A CA 1
ATOM 743 C C . ALA A 1 91 ? 3.518 9.372 2.318 1.00 98.81 91 ALA A C 1
ATOM 745 O O . ALA A 1 91 ? 4.282 9.808 1.458 1.00 98.81 91 ALA A O 1
ATOM 746 N N . ARG A 1 92 ? 3.788 9.511 3.622 1.00 98.69 92 ARG A N 1
ATOM 747 C CA . ARG A 1 92 ? 5.066 10.060 4.091 1.00 98.69 92 ARG A CA 1
ATOM 748 C C . ARG A 1 92 ? 6.235 9.156 3.706 1.00 98.69 92 ARG A C 1
ATOM 750 O O . ARG A 1 92 ? 7.206 9.654 3.153 1.00 98.69 92 ARG A O 1
ATOM 757 N N . HIS A 1 93 ? 6.131 7.848 3.945 1.00 98.44 93 HIS A N 1
ATOM 758 C CA . HIS A 1 93 ? 7.185 6.915 3.545 1.00 98.44 93 HIS A CA 1
ATOM 759 C C . HIS A 1 93 ? 7.438 6.952 2.035 1.00 98.44 93 HIS A C 1
ATOM 761 O O . HIS A 1 93 ? 8.594 7.035 1.620 1.00 98.44 93 HIS A O 1
ATOM 767 N N . MET A 1 94 ? 6.377 6.960 1.224 1.00 98.75 94 MET A N 1
ATOM 768 C CA . MET A 1 94 ? 6.498 7.072 -0.228 1.00 98.75 94 MET A CA 1
ATOM 769 C C . MET A 1 94 ? 7.157 8.394 -0.643 1.00 98.75 94 MET A C 1
ATOM 771 O O . MET A 1 94 ? 8.090 8.380 -1.439 1.00 98.75 94 MET A O 1
ATOM 775 N N . GLN A 1 95 ? 6.728 9.519 -0.063 1.00 98.56 95 GLN A N 1
ATOM 776 C CA . GLN A 1 95 ? 7.308 10.841 -0.311 1.00 98.56 95 GLN A CA 1
ATOM 777 C C . GLN A 1 95 ? 8.813 10.877 -0.052 1.00 98.56 95 GLN A C 1
ATOM 779 O O . GLN A 1 95 ? 9.562 11.389 -0.884 1.00 98.56 95 GLN A O 1
ATOM 784 N N . ASP A 1 96 ? 9.241 10.371 1.104 1.00 98.44 96 ASP A N 1
ATOM 785 C CA . ASP A 1 96 ? 10.643 10.411 1.510 1.00 98.44 96 ASP A CA 1
ATOM 786 C C . ASP A 1 96 ? 11.495 9.556 0.555 1.00 98.44 96 ASP A C 1
ATOM 788 O O . ASP A 1 96 ? 12.493 10.030 0.020 1.00 98.44 96 ASP A O 1
ATOM 792 N N . ASN A 1 97 ? 11.039 8.340 0.229 1.00 98.50 97 ASN A N 1
ATOM 793 C CA . ASN A 1 97 ? 11.777 7.435 -0.658 1.00 98.50 97 ASN A CA 1
ATOM 794 C C . ASN A 1 97 ? 11.792 7.907 -2.119 1.00 98.50 97 ASN A C 1
ATOM 796 O O . ASN A 1 97 ? 12.819 7.800 -2.786 1.00 98.50 97 ASN A O 1
ATOM 800 N N . ARG A 1 98 ? 10.681 8.454 -2.631 1.00 98.38 98 ARG A N 1
ATOM 801 C CA . ARG A 1 98 ? 10.644 9.042 -3.981 1.00 98.38 98 ARG A CA 1
ATOM 802 C C . ARG A 1 98 ? 11.572 10.238 -4.079 1.00 98.38 98 ARG A C 1
ATOM 804 O O . ARG A 1 98 ? 12.284 10.347 -5.066 1.00 98.38 98 ARG A O 1
ATOM 811 N N . ARG A 1 99 ? 11.638 11.094 -3.054 1.00 98.31 99 ARG A N 1
ATOM 812 C CA . ARG A 1 99 ? 12.594 12.210 -3.043 1.00 98.31 99 ARG A CA 1
ATOM 813 C C . ARG A 1 99 ? 14.045 11.756 -3.111 1.00 98.31 99 ARG A C 1
ATOM 815 O O . ARG A 1 99 ? 14.835 12.393 -3.803 1.00 98.31 99 ARG A O 1
ATOM 822 N N . ASP A 1 100 ? 14.381 10.671 -2.423 1.00 97.88 100 ASP A N 1
ATOM 823 C CA . ASP A 1 100 ? 15.733 10.113 -2.454 1.00 97.88 100 ASP A CA 1
ATOM 824 C C . ASP A 1 100 ? 16.084 9.517 -3.830 1.00 97.88 100 ASP A C 1
ATOM 826 O O . ASP A 1 100 ? 17.233 9.597 -4.262 1.00 97.88 100 ASP A O 1
ATOM 830 N N . VAL A 1 101 ? 15.103 8.938 -4.532 1.00 97.44 101 VAL A N 1
ATOM 831 C CA . VAL A 1 101 ? 15.299 8.273 -5.833 1.00 97.44 101 VAL A CA 1
ATOM 832 C C . VAL A 1 101 ? 15.198 9.234 -7.023 1.00 97.44 101 VAL A C 1
ATOM 834 O O . VAL A 1 101 ? 15.966 9.118 -7.975 1.00 97.44 101 VAL A O 1
ATOM 837 N N . GLU A 1 102 ? 14.252 10.168 -6.989 1.00 97.69 102 GLU A N 1
ATOM 838 C CA . GLU A 1 102 ? 13.836 10.998 -8.130 1.00 97.69 102 GLU A CA 1
ATOM 839 C C . GLU A 1 102 ? 14.149 12.489 -7.934 1.00 97.69 102 GLU A C 1
ATOM 841 O O . GLU A 1 102 ? 14.055 13.275 -8.877 1.00 97.69 102 GLU A O 1
ATOM 846 N N . GLY A 1 103 ? 14.576 12.886 -6.732 1.00 97.88 103 GLY A N 1
ATOM 847 C CA . GLY A 1 103 ? 14.910 14.263 -6.393 1.00 97.88 103 GLY A CA 1
ATOM 848 C C . GLY A 1 103 ? 13.724 15.079 -5.860 1.00 97.88 103 GLY A C 1
ATOM 849 O O . GLY A 1 103 ? 12.711 14.541 -5.417 1.00 97.88 103 GLY A O 1
ATOM 850 N N . PRO A 1 104 ? 13.846 16.417 -5.808 1.00 97.75 104 PRO A N 1
ATOM 851 C CA . PRO A 1 104 ? 12.815 17.267 -5.226 1.00 97.75 104 PRO A CA 1
ATOM 852 C C . PRO A 1 104 ? 11.478 17.183 -5.978 1.00 97.75 104 PRO A C 1
ATOM 854 O O . PRO A 1 104 ? 11.393 17.522 -7.152 1.00 97.75 104 PRO A O 1
ATOM 857 N N . GLY A 1 105 ? 10.416 16.836 -5.253 1.00 97.25 105 GLY A N 1
ATOM 858 C CA . GLY A 1 105 ? 9.046 16.800 -5.760 1.00 97.25 105 GLY A CA 1
ATOM 859 C C . GLY A 1 105 ? 8.024 16.660 -4.633 1.00 97.25 105 GLY A C 1
ATOM 860 O O . GLY A 1 105 ? 8.402 16.485 -3.462 1.00 97.25 105 GLY A O 1
ATOM 861 N N . ASP A 1 106 ? 6.745 16.768 -4.994 1.00 97.88 106 ASP A N 1
ATOM 862 C CA . ASP A 1 106 ? 5.608 16.384 -4.154 1.00 97.88 106 ASP A CA 1
ATOM 863 C C . ASP A 1 106 ? 4.946 15.139 -4.751 1.00 97.88 106 ASP A C 1
ATOM 865 O O . ASP A 1 106 ? 4.268 15.196 -5.773 1.00 97.88 106 ASP A O 1
ATOM 869 N N . TYR A 1 107 ? 5.210 14.002 -4.121 1.00 98.38 107 TYR A N 1
ATOM 870 C CA . TYR A 1 107 ? 4.805 12.669 -4.551 1.00 98.38 107 TYR A CA 1
ATOM 871 C C . TYR A 1 107 ? 3.609 12.144 -3.751 1.00 98.38 107 TYR A C 1
ATOM 873 O O . TYR A 1 107 ? 3.043 11.107 -4.100 1.00 98.38 107 TYR A O 1
ATOM 881 N N . LYS A 1 108 ? 3.199 12.840 -2.679 1.00 98.12 108 LYS A N 1
ATOM 882 C CA . LYS A 1 108 ? 2.058 12.415 -1.857 1.00 98.12 108 LYS A CA 1
ATOM 883 C C . LYS A 1 108 ? 0.744 12.379 -2.638 1.00 98.12 108 LYS A C 1
ATOM 885 O O . LYS A 1 108 ? 0.061 11.368 -2.500 1.00 98.12 108 LYS A O 1
ATOM 890 N N . PRO A 1 109 ? 0.366 13.406 -3.431 1.00 98.56 109 PRO A N 1
ATOM 891 C CA . PRO A 1 109 ? -0.940 13.426 -4.089 1.00 98.56 109 PRO A CA 1
ATOM 892 C C . PRO A 1 109 ? -1.153 12.217 -5.002 1.00 98.56 109 PRO A C 1
ATOM 894 O O . PRO A 1 109 ? -2.119 11.487 -4.814 1.00 98.56 109 PRO A O 1
ATOM 897 N N . ALA A 1 110 ? -0.192 11.932 -5.887 1.00 98.31 110 ALA A N 1
ATOM 898 C CA . ALA A 1 110 ? -0.267 10.797 -6.807 1.00 98.31 110 ALA A CA 1
ATOM 899 C C . ALA A 1 110 ? -0.361 9.448 -6.073 1.00 98.31 110 ALA A C 1
ATOM 901 O O . ALA A 1 110 ? -1.110 8.560 -6.474 1.00 98.31 110 ALA A O 1
ATOM 902 N N . PHE A 1 111 ? 0.361 9.288 -4.960 1.00 98.81 111 PHE A N 1
ATOM 903 C CA . PHE A 1 111 ? 0.270 8.064 -4.169 1.00 98.81 111 PHE A CA 1
ATOM 904 C C . PHE A 1 111 ? -1.075 7.931 -3.437 1.00 98.81 111 PHE A C 1
ATOM 906 O O . PHE A 1 111 ? -1.627 6.837 -3.378 1.00 98.81 111 PHE A O 1
ATOM 913 N N . ILE A 1 112 ? -1.636 9.022 -2.908 1.00 98.81 112 ILE A N 1
ATOM 914 C CA . ILE A 1 112 ? -2.979 9.004 -2.305 1.00 98.81 112 ILE A CA 1
ATOM 915 C C . ILE A 1 112 ? -4.051 8.686 -3.357 1.00 98.81 112 ILE A C 1
ATOM 917 O O . ILE A 1 112 ? -4.970 7.922 -3.070 1.00 98.81 112 ILE A O 1
ATOM 921 N N . GLU A 1 113 ? -3.926 9.221 -4.572 1.00 98.88 113 GLU A N 1
ATOM 922 C CA . GLU A 1 113 ? -4.814 8.887 -5.691 1.00 98.88 113 GLU A CA 1
ATOM 923 C C . GLU A 1 113 ? -4.773 7.389 -6.013 1.00 98.88 113 GLU A C 1
ATOM 925 O O . GLU A 1 113 ? -5.831 6.770 -6.129 1.00 98.88 113 GLU A O 1
ATOM 930 N N . LEU A 1 114 ? -3.577 6.787 -6.060 1.00 98.88 114 LEU A N 1
ATOM 931 C CA . LEU A 1 114 ? -3.421 5.338 -6.219 1.00 98.88 114 LEU A CA 1
ATOM 932 C C . LEU A 1 114 ? -4.117 4.567 -5.089 1.00 98.88 114 LEU A C 1
ATOM 934 O O . LEU A 1 114 ? -4.877 3.638 -5.361 1.00 98.88 114 LEU A O 1
ATOM 938 N N . LEU A 1 115 ? -3.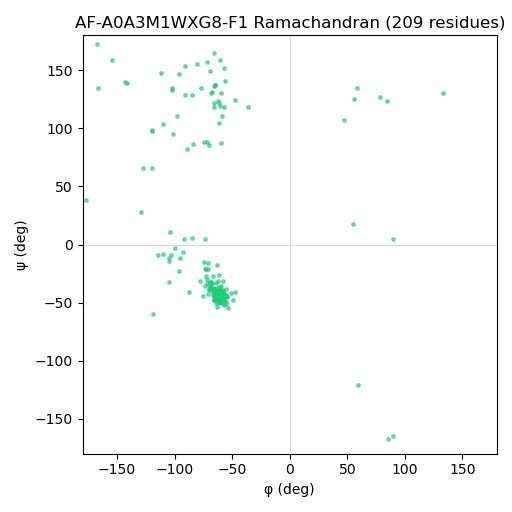877 4.946 -3.827 1.00 98.88 115 LEU A N 1
ATOM 939 C CA . LEU A 1 115 ? -4.496 4.282 -2.677 1.00 98.88 115 LEU A CA 1
ATOM 940 C C . LEU A 1 115 ? -6.023 4.304 -2.776 1.00 98.88 115 LEU A C 1
ATOM 942 O O . LEU A 1 115 ? -6.645 3.263 -2.587 1.00 98.88 115 LEU A O 1
ATOM 946 N N . ASN A 1 116 ? -6.615 5.456 -3.101 1.00 98.81 116 ASN A N 1
ATOM 947 C CA . ASN A 1 116 ? -8.064 5.595 -3.236 1.00 98.81 116 ASN A CA 1
ATOM 948 C C . ASN A 1 116 ? -8.602 4.759 -4.402 1.00 98.81 116 ASN A C 1
ATOM 950 O O . ASN A 1 116 ? -9.535 3.989 -4.210 1.00 98.81 116 ASN A O 1
ATOM 954 N N . ALA A 1 117 ? -7.971 4.842 -5.579 1.00 98.81 117 ALA A N 1
ATOM 955 C CA . ALA A 1 117 ? -8.402 4.099 -6.761 1.00 98.81 117 ALA A CA 1
ATOM 956 C C . ALA A 1 117 ? -8.411 2.582 -6.516 1.00 98.81 117 ALA A C 1
ATOM 958 O O . ALA A 1 117 ? -9.386 1.902 -6.830 1.00 98.81 117 ALA A O 1
ATOM 959 N N . ARG A 1 118 ? -7.347 2.052 -5.900 1.00 98.81 118 ARG A N 1
ATOM 960 C CA . ARG A 1 118 ? -7.264 0.632 -5.536 1.00 98.81 118 ARG A CA 1
ATOM 961 C C . ARG A 1 118 ? -8.242 0.265 -4.433 1.00 98.81 118 ARG A C 1
ATOM 963 O O . ARG A 1 118 ? -8.820 -0.813 -4.469 1.00 98.81 118 ARG A O 1
ATOM 970 N N . HIS A 1 119 ? -8.421 1.133 -3.441 1.00 98.38 119 HIS A N 1
ATOM 971 C CA . HIS A 1 119 ? -9.333 0.870 -2.337 1.00 98.38 119 HIS A CA 1
ATOM 972 C C . HIS A 1 119 ? -10.787 0.759 -2.812 1.00 98.38 119 HIS A C 1
ATOM 974 O O . HIS A 1 119 ? -11.469 -0.187 -2.410 1.00 98.38 119 HIS A O 1
ATOM 980 N N . ASP A 1 120 ? -11.209 1.662 -3.700 1.00 98.62 120 ASP A N 1
ATOM 981 C CA . ASP A 1 120 ? -12.529 1.655 -4.334 1.00 98.62 120 ASP A CA 1
ATOM 982 C C . ASP A 1 120 ? -12.718 0.405 -5.203 1.00 98.62 120 ASP A C 1
ATOM 984 O O . ASP A 1 120 ? -13.712 -0.302 -5.067 1.00 98.62 120 ASP A O 1
ATOM 988 N N . GLU A 1 121 ? -11.736 0.068 -6.044 1.00 98.75 121 GLU A N 1
ATOM 989 C CA . GLU A 1 121 ? -11.792 -1.137 -6.878 1.00 98.75 121 GLU A CA 1
ATOM 990 C C . GLU A 1 121 ? -11.874 -2.419 -6.036 1.00 98.75 121 GLU A C 1
ATOM 992 O O . GLU A 1 121 ? -12.665 -3.319 -6.321 1.00 98.75 121 GLU A O 1
ATOM 997 N N . TYR A 1 122 ? -11.069 -2.517 -4.977 1.00 98.69 122 TYR A N 1
ATOM 998 C CA . TYR A 1 122 ? -11.029 -3.711 -4.141 1.00 98.69 122 TYR A CA 1
ATOM 999 C C . TYR A 1 122 ? -12.287 -3.891 -3.279 1.00 98.69 122 TYR A C 1
ATOM 1001 O O . TYR A 1 122 ? -12.589 -5.017 -2.869 1.00 98.69 122 TYR A O 1
ATOM 1009 N N . ALA A 1 123 ? -13.052 -2.822 -3.030 1.00 97.75 123 ALA A N 1
ATOM 1010 C CA . ALA A 1 123 ? -14.313 -2.882 -2.291 1.00 97.75 123 ALA A CA 1
ATOM 1011 C C . ALA A 1 123 ? -15.372 -3.768 -2.969 1.00 97.75 123 ALA A C 1
ATOM 1013 O O . ALA A 1 123 ? -16.189 -4.373 -2.269 1.00 97.75 123 ALA A O 1
ATOM 1014 N N . GLU A 1 124 ? -15.302 -3.923 -4.293 1.00 97.69 124 GLU A N 1
ATOM 1015 C CA . GLU A 1 124 ? -16.221 -4.744 -5.090 1.00 97.69 124 GLU A CA 1
ATOM 1016 C C . GLU A 1 124 ? -15.984 -6.257 -4.935 1.00 97.69 124 GLU A C 1
ATOM 1018 O O . GLU A 1 124 ? -16.834 -7.072 -5.303 1.00 97.69 124 GLU A O 1
ATOM 1023 N N . TYR A 1 125 ? -14.841 -6.670 -4.379 1.00 97.75 125 TYR A N 1
ATOM 1024 C CA . TYR A 1 125 ? -14.505 -8.085 -4.244 1.00 97.75 125 TYR A CA 1
ATOM 1025 C C . TYR A 1 125 ? -14.862 -8.658 -2.870 1.00 97.75 125 TYR A C 1
ATOM 1027 O O . TYR A 1 125 ? -14.750 -8.011 -1.825 1.00 97.75 125 TYR A O 1
ATOM 1035 N N . ALA A 1 126 ? -15.249 -9.933 -2.879 1.00 95.19 126 ALA A N 1
ATOM 1036 C CA . ALA A 1 126 ? -15.578 -10.689 -1.681 1.00 95.19 126 ALA A CA 1
ATOM 1037 C C . ALA A 1 126 ? -14.333 -11.217 -0.944 1.00 95.19 126 ALA A C 1
ATOM 1039 O O . ALA A 1 126 ? -13.275 -11.460 -1.534 1.00 95.19 126 ALA A O 1
ATOM 1040 N N . PHE A 1 127 ? -14.511 -11.453 0.354 1.00 96.44 127 PHE A N 1
ATOM 1041 C CA . PHE A 1 127 ? -13.569 -12.148 1.228 1.00 96.44 127 PHE A CA 1
ATOM 1042 C C . PHE A 1 127 ? -14.167 -13.494 1.653 1.00 96.44 127 PHE A C 1
ATOM 1044 O O . PHE A 1 127 ? -15.384 -13.612 1.802 1.00 96.44 127 PHE A O 1
ATOM 1051 N N . ASP A 1 128 ? -13.310 -14.491 1.852 1.00 93.00 128 ASP A N 1
ATOM 1052 C CA . ASP A 1 128 ? -13.653 -15.755 2.503 1.00 93.00 128 ASP A CA 1
ATOM 1053 C C . ASP A 1 128 ? -13.133 -15.703 3.945 1.00 93.00 128 ASP A C 1
ATOM 1055 O O . ASP A 1 128 ? -11.943 -15.884 4.215 1.00 93.00 128 ASP A O 1
ATOM 1059 N N . GLY A 1 129 ? -14.008 -15.314 4.873 1.00 90.38 129 GLY A N 1
ATOM 1060 C CA . GLY A 1 129 ? -13.602 -14.961 6.232 1.00 90.38 129 GLY A CA 1
ATOM 1061 C C . GLY A 1 129 ? -12.608 -13.793 6.243 1.00 90.38 129 GLY A C 1
ATOM 1062 O O . GLY A 1 129 ? -12.911 -12.706 5.761 1.00 90.38 129 GLY A O 1
ATOM 1063 N N . ASP A 1 130 ? -11.413 -14.018 6.797 1.00 89.88 130 ASP A N 1
ATOM 1064 C CA . ASP A 1 130 ? -10.337 -13.015 6.868 1.00 89.88 130 ASP A CA 1
ATOM 1065 C C . ASP A 1 130 ? -9.363 -13.084 5.665 1.00 89.88 130 ASP A C 1
ATOM 1067 O O . ASP A 1 130 ? -8.336 -12.385 5.660 1.00 89.88 130 ASP A O 1
ATOM 1071 N N . ASP A 1 131 ? -9.628 -13.938 4.669 1.00 94.94 131 ASP A N 1
ATOM 1072 C CA . ASP A 1 131 ? -8.809 -14.108 3.466 1.00 94.94 131 ASP A CA 1
ATOM 1073 C C . ASP A 1 131 ? -9.442 -13.403 2.249 1.00 94.94 131 ASP A C 1
ATOM 1075 O O . ASP A 1 131 ? -10.636 -13.560 1.988 1.00 94.94 131 ASP A O 1
ATOM 1079 N N . PRO A 1 132 ? -8.668 -12.627 1.466 1.00 97.25 132 PRO A N 1
ATOM 1080 C CA . PRO A 1 132 ? -9.180 -12.032 0.234 1.00 97.25 132 PRO A CA 1
ATOM 1081 C C . PRO A 1 132 ? -9.533 -13.126 -0.774 1.00 97.25 132 PRO A C 1
ATOM 1083 O O . PRO A 1 132 ? -8.752 -14.062 -0.952 1.00 97.25 132 PRO A O 1
ATOM 1086 N N . GLY A 1 133 ? -10.669 -13.007 -1.465 1.00 97.31 133 GLY A N 1
ATOM 1087 C CA . GLY A 1 133 ? -11.070 -13.961 -2.498 1.00 97.31 133 GLY A CA 1
ATOM 1088 C C . GLY A 1 133 ? -10.136 -13.967 -3.716 1.00 97.31 133 GLY A C 1
ATOM 1089 O O . GLY A 1 133 ? -9.363 -13.032 -3.933 1.00 97.31 133 GLY A O 1
ATOM 1090 N N . PHE A 1 134 ? -10.243 -15.014 -4.545 1.00 96.44 134 PHE A N 1
ATOM 1091 C CA . PHE A 1 134 ? -9.448 -15.184 -5.775 1.00 96.44 134 PHE A CA 1
ATOM 1092 C C . PHE A 1 134 ? -9.460 -13.930 -6.660 1.00 96.44 134 PHE A C 1
ATOM 1094 O O . PHE A 1 134 ? -8.405 -13.453 -7.060 1.00 96.44 134 PHE A O 1
ATOM 1101 N N . ALA A 1 135 ? -10.644 -13.356 -6.910 1.00 97.75 135 ALA A N 1
ATOM 1102 C CA . ALA A 1 135 ? -10.790 -12.190 -7.781 1.00 97.75 135 ALA A CA 1
ATOM 1103 C C . ALA A 1 135 ? -9.947 -10.995 -7.308 1.00 97.75 135 ALA A C 1
ATOM 1105 O O . ALA A 1 135 ? -9.232 -10.408 -8.113 1.00 97.75 135 ALA A O 1
ATOM 1106 N N . LEU A 1 136 ? -9.953 -10.696 -6.003 1.00 98.44 136 LEU A N 1
ATOM 1107 C CA . LEU A 1 136 ? -9.148 -9.611 -5.443 1.00 98.44 136 LEU A CA 1
ATOM 1108 C C . LEU A 1 136 ? -7.652 -9.895 -5.597 1.00 98.44 136 LEU A C 1
ATOM 1110 O O . LEU A 1 136 ? -6.911 -9.022 -6.040 1.00 98.44 136 LEU A O 1
ATOM 1114 N N . ARG A 1 137 ? -7.203 -11.109 -5.247 1.00 98.25 137 ARG A N 1
ATOM 1115 C CA . ARG A 1 137 ? -5.781 -11.483 -5.337 1.00 98.25 137 ARG A CA 1
ATOM 1116 C C . ARG A 1 137 ? -5.271 -11.435 -6.773 1.00 98.25 137 ARG A C 1
ATOM 1118 O O . ARG A 1 137 ? -4.194 -10.897 -7.002 1.00 98.25 137 ARG A O 1
ATOM 1125 N N . ASN A 1 138 ? -6.056 -11.944 -7.722 1.00 97.62 138 ASN A N 1
ATOM 1126 C CA . ASN A 1 138 ? -5.720 -11.879 -9.137 1.00 97.62 138 ASN A CA 1
ATOM 1127 C C . ASN A 1 138 ? -5.669 -10.426 -9.624 1.00 97.62 138 ASN A C 1
ATOM 1129 O O . ASN A 1 138 ? -4.680 -10.051 -10.238 1.00 97.62 138 ASN A O 1
ATOM 1133 N N . THR A 1 139 ? -6.673 -9.593 -9.325 1.00 98.62 139 THR A N 1
ATOM 1134 C CA . THR A 1 139 ? -6.670 -8.173 -9.725 1.00 98.62 139 THR A CA 1
ATOM 1135 C C . THR A 1 139 ? -5.472 -7.424 -9.142 1.00 98.62 139 THR A C 1
ATOM 1137 O O . THR A 1 139 ? -4.775 -6.722 -9.868 1.00 98.62 139 THR A O 1
ATOM 1140 N N . PHE A 1 140 ? -5.158 -7.638 -7.863 1.00 98.75 140 PHE A N 1
ATOM 1141 C CA . PHE A 1 140 ? -3.932 -7.120 -7.258 1.00 98.75 140 PHE A CA 1
ATOM 1142 C C . PHE A 1 140 ? -2.672 -7.600 -8.003 1.00 98.75 140 PHE A C 1
ATOM 1144 O O . PHE A 1 140 ? -1.801 -6.796 -8.331 1.00 98.75 140 PHE A O 1
ATOM 1151 N N . GLY A 1 141 ? -2.597 -8.890 -8.339 1.00 98.56 141 GLY A N 1
ATOM 1152 C CA . GLY A 1 141 ? -1.519 -9.449 -9.152 1.00 98.56 141 GLY A CA 1
ATOM 1153 C C . GLY A 1 141 ? -1.402 -8.822 -10.544 1.00 98.56 141 GLY A C 1
ATOM 1154 O O . GLY A 1 141 ? -0.285 -8.618 -11.014 1.00 98.56 141 GLY A O 1
ATOM 1155 N N . GLN A 1 142 ? -2.520 -8.462 -11.186 1.00 98.56 142 GLN A N 1
ATOM 1156 C CA . GLN A 1 142 ? -2.514 -7.734 -12.462 1.00 98.56 142 GLN A CA 1
ATOM 1157 C C . GLN A 1 142 ? -1.921 -6.331 -12.303 1.00 98.56 142 GLN A C 1
ATOM 1159 O O . GLN A 1 142 ? -1.058 -5.960 -13.093 1.00 98.56 142 GLN A O 1
ATOM 1164 N N . HIS A 1 143 ? -2.294 -5.587 -11.258 1.00 98.81 143 HIS A N 1
ATOM 1165 C CA . HIS A 1 143 ? -1.721 -4.260 -10.992 1.00 98.81 143 HIS A CA 1
ATOM 1166 C C . HIS A 1 143 ? -0.214 -4.319 -10.739 1.00 98.81 143 HIS A C 1
ATOM 1168 O O . HIS A 1 143 ? 0.541 -3.516 -11.286 1.00 98.81 143 HIS A O 1
ATOM 1174 N N . VAL A 1 144 ? 0.255 -5.324 -9.990 1.00 98.69 144 VAL A N 1
ATOM 1175 C CA . VAL A 1 144 ? 1.697 -5.578 -9.834 1.00 98.69 144 VAL A CA 1
ATOM 1176 C C . VAL A 1 144 ? 2.343 -5.887 -11.190 1.00 98.69 144 VAL A C 1
ATOM 1178 O O . VAL A 1 144 ? 3.394 -5.339 -11.514 1.00 98.69 144 VAL A O 1
ATOM 1181 N N . ALA A 1 145 ? 1.713 -6.722 -12.017 1.00 98.19 145 ALA A N 1
ATOM 1182 C CA . ALA A 1 145 ? 2.222 -7.061 -13.342 1.00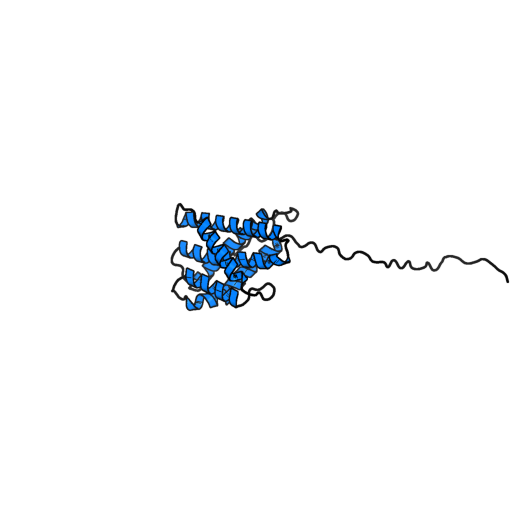 98.19 145 ALA A CA 1
ATOM 1183 C C . ALA A 1 145 ? 2.326 -5.836 -14.271 1.00 98.19 145 ALA A C 1
ATOM 1185 O O . ALA A 1 145 ? 3.275 -5.731 -15.047 1.00 98.19 145 ALA A O 1
ATOM 1186 N N . GLU A 1 146 ? 1.384 -4.895 -14.180 1.00 97.75 146 GLU A N 1
ATOM 1187 C CA . GLU A 1 146 ? 1.408 -3.640 -14.936 1.00 97.75 146 GLU A CA 1
ATOM 1188 C C . GLU A 1 146 ? 2.618 -2.774 -14.572 1.00 97.75 146 GLU A C 1
ATOM 1190 O O . GLU A 1 146 ? 3.348 -2.343 -15.467 1.00 97.75 146 GLU A O 1
ATOM 1195 N N . VAL A 1 147 ? 2.891 -2.574 -13.278 1.00 97.56 147 VAL A N 1
ATOM 1196 C CA . VAL A 1 147 ? 4.031 -1.750 -12.835 1.00 97.56 147 VAL A CA 1
ATOM 1197 C C . VAL A 1 147 ? 5.386 -2.434 -13.046 1.00 97.56 147 VAL A C 1
ATOM 1199 O O . VAL A 1 147 ? 6.397 -1.765 -13.265 1.00 97.56 147 VAL A O 1
ATOM 1202 N N . MET A 1 148 ? 5.437 -3.769 -13.041 1.00 95.50 148 MET A N 1
ATOM 1203 C CA . MET A 1 148 ? 6.654 -4.527 -13.364 1.00 95.50 148 MET A CA 1
ATOM 1204 C C . MET A 1 148 ? 7.004 -4.506 -14.860 1.00 95.50 148 MET A C 1
ATOM 1206 O O . MET A 1 148 ? 8.168 -4.677 -15.227 1.00 95.50 148 MET A O 1
ATOM 1210 N N . GLY A 1 149 ? 6.034 -4.216 -15.729 1.00 92.19 149 GLY A N 1
ATOM 1211 C CA . GLY A 1 149 ? 6.237 -4.104 -17.170 1.00 92.19 149 GLY A CA 1
ATOM 1212 C C . GLY A 1 149 ? 6.161 -5.445 -17.907 1.00 92.19 149 GLY A C 1
ATOM 1213 O O . GLY A 1 149 ? 5.676 -6.447 -17.394 1.00 92.19 149 GLY A O 1
ATOM 1214 N N . GLU A 1 150 ? 6.597 -5.466 -19.169 1.00 90.06 150 GLU A N 1
ATOM 1215 C CA . GLU A 1 150 ? 6.293 -6.579 -20.087 1.00 90.06 150 GLU A CA 1
ATOM 1216 C C . GLU A 1 150 ? 7.075 -7.874 -19.812 1.00 90.06 150 GLU A C 1
ATOM 1218 O O . GLU A 1 150 ? 6.656 -8.957 -20.235 1.00 90.06 150 GLU A O 1
ATOM 1223 N N . HIS A 1 151 ? 8.208 -7.800 -19.111 1.00 88.81 151 HIS A N 1
ATOM 1224 C CA . HIS A 1 151 ? 9.028 -8.979 -18.850 1.00 88.81 151 HIS A CA 1
ATOM 1225 C C . HIS A 1 151 ? 8.286 -9.967 -17.943 1.00 88.81 151 HIS A C 1
ATOM 1227 O O . HIS A 1 151 ? 7.928 -9.650 -16.815 1.00 88.81 151 HIS A O 1
ATOM 1233 N N . MET A 1 152 ? 8.039 -11.179 -18.453 1.00 89.50 152 MET A N 1
ATOM 1234 C CA . MET A 1 152 ? 7.319 -12.249 -17.745 1.00 89.50 152 MET A CA 1
ATOM 1235 C C . MET A 1 152 ? 5.924 -11.858 -17.220 1.00 89.50 152 MET A C 1
ATOM 1237 O O . MET A 1 152 ? 5.349 -12.599 -16.424 1.00 89.50 152 MET A O 1
ATOM 1241 N N . ARG A 1 153 ? 5.329 -10.769 -17.734 1.00 92.25 153 ARG A N 1
ATOM 1242 C CA . ARG A 1 153 ? 4.087 -10.162 -17.227 1.00 92.25 153 ARG A CA 1
ATOM 1243 C C . ARG A 1 153 ? 2.953 -11.152 -16.981 1.00 92.25 153 ARG A C 1
ATOM 1245 O O . ARG A 1 153 ? 2.278 -11.094 -15.964 1.00 92.25 153 ARG A O 1
ATOM 1252 N N . ARG A 1 154 ? 2.781 -12.110 -17.894 1.00 95.25 154 ARG A N 1
ATOM 1253 C CA . ARG A 1 154 ? 1.723 -13.132 -17.826 1.00 95.25 154 ARG A CA 1
ATOM 1254 C C . ARG A 1 154 ? 1.809 -14.084 -16.624 1.00 95.25 154 ARG A C 1
ATOM 1256 O O . ARG A 1 154 ? 0.834 -14.777 -16.379 1.00 95.25 154 ARG A O 1
ATOM 1263 N N . TRP A 1 155 ? 2.961 -14.177 -15.958 1.00 96.88 155 TRP A N 1
ATOM 1264 C CA . TRP A 1 155 ? 3.210 -15.095 -14.836 1.00 96.88 155 TRP A CA 1
ATOM 1265 C C . TRP A 1 155 ? 3.225 -14.381 -13.480 1.00 96.88 155 TRP A C 1
ATOM 1267 O O . TRP A 1 155 ? 3.157 -15.034 -12.443 1.00 96.88 155 TRP A O 1
ATOM 1277 N N . ILE A 1 156 ? 3.306 -13.048 -13.480 1.00 96.94 156 ILE A N 1
ATOM 1278 C CA . ILE A 1 156 ? 3.342 -12.243 -12.255 1.00 96.94 156 ILE A CA 1
ATOM 1279 C C . ILE A 1 156 ? 2.055 -12.403 -11.431 1.00 96.94 156 ILE A C 1
ATOM 1281 O O . ILE A 1 156 ? 2.178 -12.607 -10.227 1.00 96.94 156 ILE A O 1
ATOM 1285 N N . PRO A 1 157 ? 0.835 -12.390 -12.012 1.00 98.00 157 PRO A N 1
ATOM 1286 C CA . PRO A 1 157 ? -0.383 -12.576 -11.227 1.00 98.00 157 PRO A CA 1
ATOM 1287 C C . PRO A 1 157 ? -0.419 -13.920 -10.488 1.00 98.00 157 PRO A C 1
ATOM 1289 O O . PRO A 1 157 ? -0.769 -13.947 -9.311 1.00 98.00 157 PRO A O 1
ATOM 1292 N N . ASP A 1 158 ? 0.024 -15.002 -11.140 1.00 97.38 158 ASP A N 1
ATOM 1293 C CA . ASP A 1 158 ? 0.095 -16.340 -10.539 1.00 97.38 158 ASP A CA 1
ATOM 1294 C C . ASP A 1 158 ? 1.087 -16.368 -9.362 1.00 97.38 158 ASP A C 1
ATOM 1296 O O . ASP A 1 158 ? 0.770 -16.894 -8.293 1.00 97.38 158 ASP A O 1
ATOM 1300 N N . GLN A 1 159 ? 2.271 -15.762 -9.530 1.00 97.69 159 GLN A N 1
ATOM 1301 C CA . GLN A 1 159 ? 3.271 -15.626 -8.465 1.00 97.69 159 GLN A CA 1
ATOM 1302 C C . GLN A 1 159 ? 2.731 -14.800 -7.291 1.00 97.69 159 GLN A C 1
ATOM 1304 O O . GLN A 1 159 ? 2.850 -15.199 -6.130 1.00 97.69 159 GLN A O 1
ATOM 1309 N N . VAL A 1 160 ? 2.135 -13.642 -7.585 1.00 98.00 160 VAL A N 1
ATOM 1310 C CA . VAL A 1 160 ? 1.616 -12.729 -6.565 1.00 98.00 160 VAL A CA 1
ATOM 1311 C C . VAL A 1 160 ? 0.506 -13.398 -5.768 1.00 98.00 160 VAL A C 1
ATOM 1313 O O . VAL A 1 160 ? 0.523 -13.356 -4.539 1.00 98.00 160 VAL A O 1
ATOM 1316 N N . GLU A 1 161 ? -0.438 -14.048 -6.443 1.00 96.12 161 GLU A N 1
ATOM 1317 C CA . GLU A 1 161 ? -1.528 -14.741 -5.774 1.00 96.12 161 GLU A CA 1
ATOM 1318 C C . GLU A 1 161 ? -1.026 -15.905 -4.908 1.00 96.12 161 GLU A C 1
ATOM 1320 O O . GLU A 1 161 ? -1.429 -16.019 -3.746 1.00 96.12 161 GLU A O 1
ATOM 1325 N N . ALA A 1 162 ? -0.196 -16.785 -5.473 1.00 96.31 162 ALA A N 1
ATOM 1326 C CA . ALA A 1 162 ? 0.165 -18.042 -4.828 1.00 96.31 162 ALA A CA 1
ATOM 1327 C C . ALA A 1 162 ? 1.218 -17.871 -3.725 1.00 96.31 162 ALA A C 1
ATOM 1329 O O . ALA A 1 162 ? 1.208 -18.635 -2.757 1.00 96.31 162 ALA A O 1
ATOM 1330 N N . ILE A 1 163 ? 2.114 -16.889 -3.864 1.00 98.00 163 ILE A N 1
ATOM 1331 C CA . ILE A 1 163 ? 3.283 -16.714 -2.995 1.00 98.00 163 ILE A CA 1
ATOM 1332 C C . ILE A 1 163 ? 3.226 -15.375 -2.262 1.00 98.00 163 ILE A C 1
ATOM 1334 O O . ILE A 1 163 ? 3.161 -15.348 -1.030 1.00 98.00 163 ILE A O 1
ATOM 1338 N N . GLU A 1 164 ? 3.198 -14.258 -2.992 1.00 98.56 164 GLU A N 1
ATOM 1339 C CA . GLU A 1 164 ? 3.412 -12.946 -2.368 1.00 98.56 164 GLU A CA 1
ATOM 1340 C C . GLU A 1 164 ? 2.258 -12.521 -1.452 1.00 98.56 164 GLU A C 1
ATOM 1342 O O . GLU A 1 164 ? 2.496 -11.936 -0.395 1.00 98.56 164 GLU A O 1
ATOM 1347 N N . VAL A 1 165 ? 1.002 -12.838 -1.791 1.00 98.44 165 VAL A N 1
ATOM 1348 C CA . VAL A 1 165 ? -0.153 -12.523 -0.935 1.00 98.44 165 VAL A CA 1
ATOM 1349 C C . VAL A 1 165 ? -0.065 -13.258 0.414 1.00 98.44 165 VAL A C 1
ATOM 1351 O O . VAL A 1 165 ? -0.113 -12.582 1.451 1.00 98.44 165 VAL A O 1
ATOM 1354 N N . PRO A 1 166 ? 0.095 -14.597 0.474 1.00 97.56 166 PRO A N 1
ATOM 1355 C CA . PRO A 1 166 ? 0.319 -15.296 1.740 1.00 97.56 166 PRO A CA 1
ATOM 1356 C C . PRO A 1 166 ? 1.526 -14.768 2.527 1.00 97.56 166 PRO A C 1
ATOM 1358 O O . PRO A 1 166 ? 1.427 -14.556 3.744 1.00 97.56 166 PRO A O 1
ATOM 1361 N N . GLU A 1 167 ? 2.652 -14.519 1.850 1.00 97.94 167 GLU A N 1
ATOM 1362 C CA . GLU A 1 167 ? 3.876 -14.025 2.485 1.00 97.94 167 GLU A CA 1
ATOM 1363 C C . GLU A 1 167 ? 3.741 -12.603 3.034 1.00 97.94 167 GLU A C 1
ATOM 1365 O O . GLU A 1 167 ? 4.313 -12.297 4.086 1.00 97.94 167 GLU A O 1
ATOM 1370 N N . ALA A 1 168 ? 2.947 -11.750 2.386 1.00 98.44 168 ALA A N 1
ATOM 1371 C CA . ALA A 1 168 ? 2.643 -10.405 2.850 1.00 98.44 168 ALA A CA 1
ATOM 1372 C C . ALA A 1 168 ? 1.638 -10.409 4.013 1.00 98.44 168 ALA A C 1
ATOM 1374 O O . ALA A 1 168 ? 1.836 -9.722 5.025 1.00 98.44 168 ALA A O 1
ATOM 1375 N N . LEU A 1 169 ? 0.572 -11.210 3.922 1.00 98.25 169 LEU A N 1
ATOM 1376 C CA . LEU A 1 169 ? -0.498 -11.216 4.922 1.00 98.25 169 LEU A CA 1
ATOM 1377 C C . LEU A 1 169 ? -0.088 -11.886 6.234 1.00 98.25 169 LEU A C 1
ATOM 1379 O O . LEU A 1 169 ? -0.483 -11.418 7.304 1.00 98.25 169 LEU A O 1
ATOM 1383 N N . ALA A 1 170 ? 0.732 -12.938 6.211 1.00 97.25 170 ALA A N 1
ATOM 1384 C CA . ALA A 1 170 ? 1.173 -13.615 7.433 1.00 97.25 170 ALA A CA 1
ATOM 1385 C C . ALA A 1 170 ? 1.852 -12.675 8.468 1.00 97.25 170 ALA A C 1
ATOM 1387 O O . ALA A 1 170 ? 1.462 -12.678 9.648 1.00 97.25 170 ALA A O 1
ATOM 1388 N N . PRO A 1 171 ? 2.857 -11.850 8.109 1.00 97.56 171 PRO A N 1
ATOM 1389 C CA . PRO A 1 171 ? 3.420 -10.854 9.011 1.00 97.56 171 PRO A CA 1
ATOM 1390 C C . PRO A 1 171 ? 2.463 -9.694 9.300 1.00 97.56 171 PRO A C 1
ATOM 1392 O O . PRO A 1 171 ? 2.476 -9.208 10.435 1.00 97.56 171 PRO A O 1
ATOM 1395 N N . PHE A 1 172 ? 1.634 -9.268 8.341 1.00 97.94 172 PHE A N 1
ATOM 1396 C CA . PHE A 1 172 ? 0.700 -8.162 8.559 1.00 97.94 172 PHE A CA 1
ATOM 1397 C C . PHE A 1 172 ? -0.371 -8.520 9.591 1.00 97.94 172 PHE A C 1
ATOM 1399 O O . PHE A 1 172 ? -0.517 -7.816 10.584 1.00 97.94 172 PHE A O 1
ATOM 1406 N N . ARG A 1 173 ? -1.007 -9.691 9.471 1.00 96.50 173 ARG A N 1
ATOM 1407 C CA . ARG A 1 173 ? -1.954 -10.238 10.463 1.00 96.50 173 ARG A CA 1
ATOM 1408 C C . ARG A 1 173 ? -1.348 -10.336 11.858 1.00 96.50 173 ARG A C 1
ATOM 1410 O O . ARG A 1 173 ? -2.010 -10.069 12.860 1.00 96.50 173 ARG A O 1
ATOM 1417 N N . ARG A 1 174 ? -0.064 -10.703 11.949 1.00 95.38 174 ARG A N 1
ATOM 1418 C CA . ARG A 1 174 ? 0.664 -10.704 13.227 1.00 95.38 174 ARG A CA 1
ATOM 1419 C C . ARG A 1 174 ? 0.808 -9.289 1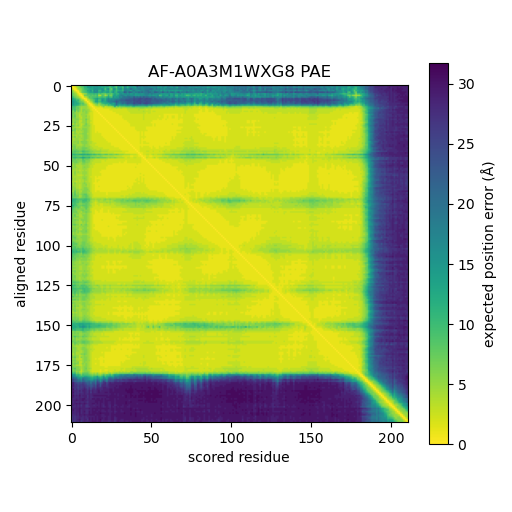3.792 1.00 95.38 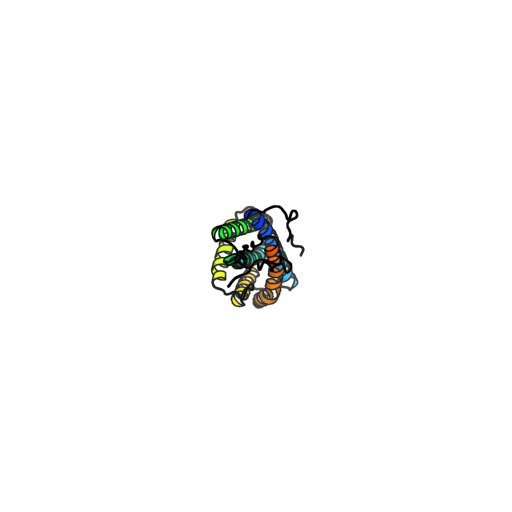174 ARG A C 1
ATOM 1421 O O . ARG A 1 174 ? 0.698 -9.140 15.005 1.00 95.38 174 ARG A O 1
ATOM 1428 N N . ALA A 1 175 ? 1.074 -8.288 12.956 1.00 95.06 175 ALA A N 1
ATOM 1429 C CA . ALA A 1 175 ? 1.125 -6.892 13.380 1.00 95.06 175 ALA A CA 1
ATOM 1430 C C . ALA A 1 175 ? -0.260 -6.400 13.832 1.00 95.06 175 ALA A C 1
ATOM 1432 O O . ALA A 1 175 ? -0.362 -5.898 14.946 1.00 95.06 175 ALA A O 1
ATOM 1433 N N . LEU A 1 176 ? -1.316 -6.648 13.050 1.00 94.44 176 LEU A N 1
ATOM 1434 C CA . LEU A 1 176 ? -2.700 -6.284 13.381 1.00 94.44 176 LEU A CA 1
ATOM 1435 C C . LEU A 1 176 ? -3.113 -6.825 14.752 1.00 94.44 176 LEU A C 1
ATOM 1437 O O . LEU A 1 176 ? -3.438 -6.050 15.645 1.00 94.44 176 LEU A O 1
ATOM 1441 N N . ARG A 1 177 ? -2.971 -8.137 14.976 1.00 92.44 177 ARG A N 1
ATOM 1442 C CA . ARG A 1 177 ? -3.328 -8.784 16.252 1.00 92.44 177 ARG A CA 1
ATOM 1443 C C . ARG A 1 177 ? -2.590 -8.210 17.465 1.00 92.44 177 ARG A C 1
ATOM 1445 O O . ARG A 1 177 ? -3.096 -8.276 18.580 1.00 92.44 177 ARG A O 1
ATOM 1452 N N . ASN A 1 178 ? -1.359 -7.744 17.279 1.00 91.25 178 ASN A N 1
ATOM 1453 C CA . ASN A 1 178 ? -0.519 -7.305 18.388 1.00 91.25 178 ASN A CA 1
ATOM 1454 C C . ASN A 1 178 ? -0.571 -5.791 18.635 1.00 91.25 178 ASN A C 1
ATOM 1456 O O . ASN A 1 178 ? -0.176 -5.363 19.720 1.00 91.25 178 ASN A O 1
ATOM 1460 N N . LEU A 1 179 ? -0.949 -5.004 17.624 1.00 91.06 179 LEU A N 1
ATOM 1461 C CA . LEU A 1 179 ? -0.932 -3.542 17.674 1.00 91.06 179 LEU A CA 1
ATOM 1462 C C . LEU A 1 179 ? -2.328 -2.948 17.841 1.00 91.06 179 LEU A C 1
ATOM 1464 O O . LEU A 1 179 ? -2.440 -1.907 18.483 1.00 91.06 179 LEU A O 1
ATOM 1468 N N . LEU A 1 180 ? -3.364 -3.594 17.297 1.00 90.31 180 LEU A N 1
ATOM 1469 C CA . LEU A 1 180 ? -4.741 -3.156 17.497 1.00 90.31 180 LEU A CA 1
ATOM 1470 C C . LEU A 1 180 ? -5.173 -3.384 18.955 1.00 90.31 180 LEU A C 1
ATOM 1472 O O . LEU A 1 180 ? -4.706 -4.341 19.589 1.00 90.31 180 LEU A O 1
ATOM 1476 N N . PRO A 1 181 ? -6.071 -2.536 19.490 1.00 84.19 181 PRO A N 1
ATOM 1477 C CA . PRO A 1 181 ? -6.663 -2.758 20.799 1.00 84.19 181 PRO A CA 1
ATOM 1478 C C . PRO A 1 181 ? -7.328 -4.134 20.837 1.00 84.19 181 PRO A C 1
ATOM 1480 O O . PRO A 1 181 ? -7.946 -4.571 19.862 1.00 84.19 181 PRO A O 1
ATOM 1483 N N . LYS A 1 182 ? -7.201 -4.836 21.965 1.00 77.81 182 LYS 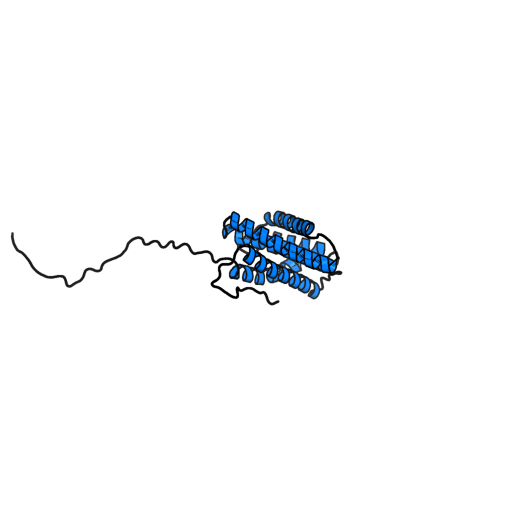A N 1
ATOM 1484 C CA . LYS A 1 182 ? -8.011 -6.035 22.174 1.00 77.81 182 LYS A CA 1
ATOM 1485 C C . LYS A 1 182 ? -9.459 -5.586 22.282 1.00 77.81 182 LYS A C 1
ATOM 1487 O O . LYS A 1 182 ? -9.737 -4.612 22.970 1.00 77.81 182 LYS A O 1
ATOM 1492 N N . GLN A 1 183 ? -10.362 -6.302 21.625 1.00 61.66 183 GLN A N 1
ATOM 1493 C CA . GLN A 1 183 ? -11.776 -6.124 21.908 1.00 61.66 183 GLN A CA 1
ATOM 1494 C C . GLN A 1 183 ? -11.989 -6.485 23.376 1.00 61.66 183 GLN A C 1
ATOM 1496 O O . GLN A 1 183 ? -11.645 -7.602 23.783 1.00 61.66 183 GLN A O 1
ATOM 1501 N N . ASP A 1 184 ? -12.507 -5.545 24.165 1.00 48.94 184 ASP A N 1
ATOM 1502 C CA . ASP A 1 184 ? -13.084 -5.904 25.449 1.00 48.94 184 ASP A CA 1
ATOM 1503 C C . ASP A 1 184 ? -14.173 -6.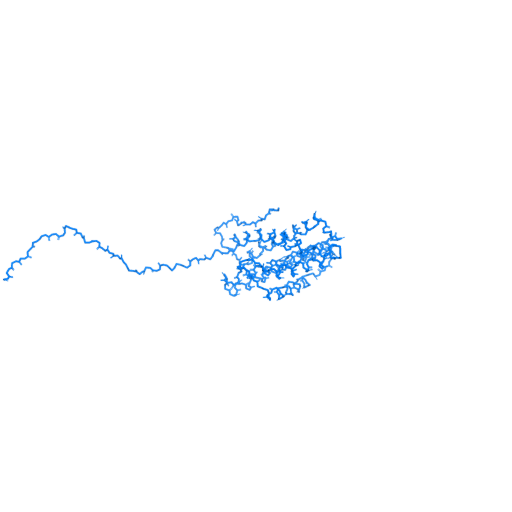924 25.143 1.00 48.94 184 ASP A C 1
ATOM 1505 O O . ASP A 1 184 ? -15.122 -6.658 24.401 1.00 48.94 184 ASP A O 1
ATOM 1509 N N . LYS A 1 185 ? -14.006 -8.137 25.672 1.00 43.84 185 LYS A N 1
ATOM 1510 C CA . LYS A 1 185 ? -15.165 -8.995 25.859 1.00 43.84 185 LYS A CA 1
ATOM 1511 C C . LYS A 1 185 ? -16.036 -8.212 26.825 1.00 43.84 185 LYS A C 1
ATOM 1513 O O . LYS A 1 185 ? -15.667 -8.114 27.989 1.00 43.84 185 LYS A O 1
ATOM 1518 N N . GLY A 1 186 ? -17.110 -7.605 26.327 1.00 36.47 186 GLY A N 1
ATOM 1519 C CA . GLY A 1 186 ? -18.138 -7.066 27.199 1.00 36.47 186 GLY A CA 1
ATOM 1520 C C . GLY A 1 186 ? -18.476 -8.139 28.228 1.00 36.47 186 GLY A C 1
ATOM 1521 O O . GLY A 1 186 ? -18.739 -9.288 27.858 1.00 36.47 186 GLY A O 1
ATOM 1522 N N . ASP A 1 187 ? -18.354 -7.781 29.502 1.00 42.50 187 ASP A N 1
ATOM 1523 C CA . ASP A 1 187 ? -18.894 -8.546 30.614 1.00 42.50 187 ASP A CA 1
ATOM 1524 C C . ASP A 1 187 ? -20.411 -8.653 30.416 1.00 42.50 187 ASP A C 1
ATOM 1526 O O . ASP A 1 187 ? -21.171 -7.834 30.912 1.00 42.50 187 ASP A O 1
ATOM 1530 N N . ASP A 1 188 ? -20.842 -9.673 29.679 1.00 44.41 188 ASP A N 1
ATOM 1531 C CA . ASP A 1 188 ? -22.219 -10.161 29.657 1.00 44.41 188 ASP A CA 1
ATOM 1532 C C . ASP A 1 188 ? -22.222 -11.623 30.117 1.00 44.41 188 ASP A C 1
ATOM 1534 O O . ASP A 1 188 ? -22.524 -12.569 29.392 1.00 44.41 188 ASP A O 1
ATOM 1538 N N . ALA A 1 189 ? -21.858 -11.796 31.383 1.00 38.56 189 ALA A N 1
ATOM 1539 C CA . ALA A 1 189 ? -22.490 -12.781 32.246 1.00 38.56 189 ALA A CA 1
ATOM 1540 C C . ALA A 1 189 ? -22.935 -12.037 33.508 1.00 38.56 189 ALA A C 1
ATOM 1542 O O . ALA A 1 189 ? -22.398 -12.233 34.594 1.00 38.56 189 ALA A O 1
ATOM 1543 N N . ALA A 1 19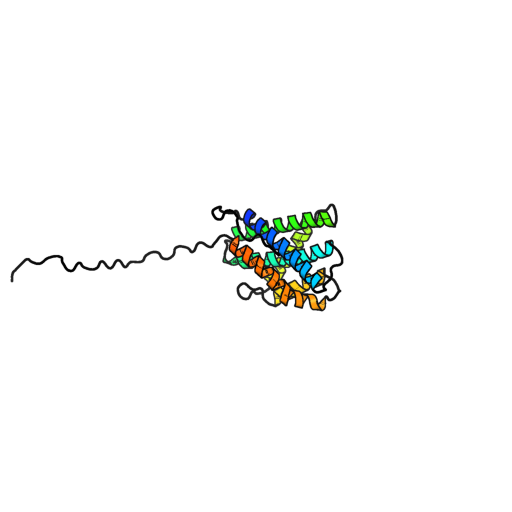0 ? -23.890 -11.119 33.330 1.00 38.34 190 ALA A N 1
ATOM 1544 C CA . ALA A 1 190 ? -24.668 -10.608 34.439 1.00 38.34 190 ALA A CA 1
ATOM 1545 C C . ALA A 1 190 ? -25.413 -11.785 35.078 1.00 38.34 190 ALA A C 1
ATOM 1547 O O . ALA A 1 190 ? -26.212 -12.473 34.434 1.00 38.34 190 ALA A O 1
ATOM 1548 N N . ASP A 1 191 ? -25.094 -11.998 36.348 1.00 40.47 191 ASP A N 1
ATOM 1549 C CA . ASP A 1 191 ? -25.805 -12.836 37.292 1.00 40.47 191 ASP A CA 1
ATOM 1550 C C . ASP A 1 191 ? -27.323 -12.772 37.079 1.00 40.47 191 ASP A C 1
ATOM 1552 O O . ASP A 1 191 ? -27.964 -11.738 37.270 1.00 40.47 191 ASP A O 1
ATOM 1556 N N . THR A 1 192 ? -27.915 -13.917 36.755 1.00 36.31 192 THR A N 1
ATOM 1557 C CA . THR A 1 192 ? -29.312 -14.194 37.088 1.00 36.31 192 THR A CA 1
ATOM 1558 C C . THR A 1 192 ? -29.349 -15.418 37.990 1.00 36.31 192 THR A C 1
ATOM 1560 O O . THR A 1 192 ? -29.208 -16.557 37.563 1.00 36.31 192 THR A O 1
ATOM 1563 N N . GLU A 1 193 ? -29.461 -15.101 39.279 1.00 40.91 193 GLU A N 1
ATOM 1564 C CA . GLU A 1 193 ? -30.189 -15.822 40.321 1.00 40.91 193 GLU A CA 1
ATOM 1565 C C . GLU A 1 193 ? -30.002 -17.343 40.425 1.00 40.91 193 GLU A C 1
ATOM 1567 O O . GLU A 1 193 ? -30.590 -18.147 39.706 1.00 40.91 193 GLU A O 1
ATOM 1572 N N . GLY A 1 194 ? -29.276 -17.745 41.470 1.00 37.59 194 GLY A N 1
ATOM 1573 C CA . GLY A 1 194 ? -29.239 -19.134 41.907 1.00 37.59 194 GLY A CA 1
ATOM 1574 C C . GLY A 1 194 ? -28.417 -19.376 43.166 1.00 37.59 194 GLY A C 1
ATOM 1575 O O . GLY A 1 194 ? -27.727 -20.390 43.245 1.00 37.59 194 GLY A O 1
ATOM 1576 N N . VAL A 1 195 ? -28.454 -18.479 44.162 1.00 41.53 195 VAL A N 1
ATOM 1577 C CA . VAL A 1 195 ? -27.959 -18.822 45.507 1.00 41.53 195 VAL A CA 1
ATOM 1578 C C . VAL A 1 195 ? -28.939 -19.827 46.110 1.00 41.53 195 VAL A C 1
ATOM 1580 O O . VAL A 1 195 ? -29.883 -19.479 46.812 1.00 41.53 195 VAL A O 1
ATOM 1583 N N . ALA A 1 196 ? -28.727 -21.104 45.804 1.00 43.75 196 ALA A N 1
ATOM 1584 C CA . ALA A 1 196 ? -29.298 -22.199 46.561 1.00 43.75 196 ALA A CA 1
ATOM 1585 C C . ALA A 1 196 ? -28.562 -22.264 47.905 1.00 43.75 196 ALA A C 1
ATOM 1587 O O . ALA A 1 196 ? -27.552 -22.957 48.058 1.00 43.75 196 ALA A O 1
ATOM 1588 N N . THR A 1 197 ? -29.052 -21.512 48.888 1.00 47.44 197 THR A N 1
ATOM 1589 C CA . THR A 1 197 ? -28.692 -21.712 50.289 1.00 47.44 197 THR A CA 1
ATOM 1590 C C . THR A 1 197 ? -29.095 -23.139 50.655 1.00 47.44 197 THR A C 1
ATOM 1592 O O . THR A 1 197 ? -30.276 -23.480 50.693 1.00 47.44 197 THR A O 1
ATOM 1595 N N . ARG A 1 198 ? -28.105 -24.010 50.872 1.00 44.53 198 ARG A N 1
ATOM 1596 C CA . ARG A 1 198 ? -28.336 -25.351 51.419 1.00 44.53 198 ARG A CA 1
ATOM 1597 C C . ARG A 1 198 ? -28.997 -25.194 52.795 1.00 44.53 198 ARG A C 1
ATOM 1599 O O . ARG A 1 198 ? -28.466 -24.427 53.599 1.00 44.53 198 ARG A O 1
ATOM 1606 N N . PRO A 1 199 ? -30.106 -25.887 53.098 1.00 44.16 199 PRO A N 1
ATOM 1607 C CA . PRO A 1 199 ? -30.640 -25.881 54.450 1.00 44.16 199 PRO A CA 1
ATOM 1608 C C . PRO A 1 199 ? -29.662 -26.607 55.382 1.00 44.16 199 PRO A C 1
ATOM 1610 O O . PRO A 1 199 ? -29.172 -27.694 55.071 1.00 44.16 199 PRO A O 1
ATOM 1613 N N . ASP A 1 200 ? -29.359 -25.965 56.506 1.00 52.56 200 ASP A N 1
ATOM 1614 C CA . ASP A 1 200 ? -28.547 -26.505 57.593 1.00 52.56 200 ASP A CA 1
ATOM 1615 C C . ASP A 1 200 ? -29.284 -27.693 58.252 1.00 52.56 200 ASP A C 1
ATOM 1617 O O . ASP A 1 200 ? -30.411 -27.515 58.725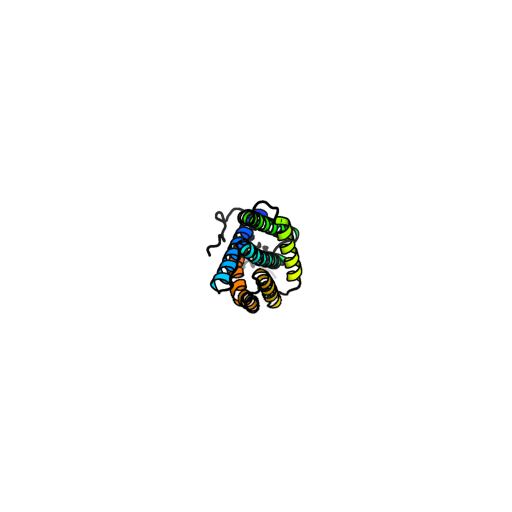 1.00 52.56 200 ASP A O 1
ATOM 1621 N N . PRO A 1 201 ? -28.705 -28.910 58.291 1.00 46.91 201 PRO A N 1
ATOM 1622 C CA . PRO A 1 201 ? -29.368 -30.087 58.849 1.00 46.91 201 PRO A CA 1
ATOM 1623 C C . PRO A 1 201 ? -29.463 -30.104 60.387 1.00 46.91 201 PRO A C 1
ATOM 1625 O O . PRO A 1 201 ? -29.937 -31.096 60.940 1.00 46.91 201 PRO A O 1
ATOM 1628 N N . HIS A 1 202 ? -29.053 -29.045 61.098 1.00 49.50 202 HIS A N 1
ATOM 1629 C CA . HIS A 1 202 ? -29.030 -29.041 62.568 1.00 49.50 202 HIS A CA 1
ATOM 1630 C C . HIS A 1 202 ? -29.705 -27.849 63.266 1.00 49.50 202 HIS A C 1
ATOM 1632 O O . HIS A 1 202 ? -29.403 -27.557 64.423 1.00 49.50 202 HIS A O 1
ATOM 1638 N N . SER A 1 203 ? -30.710 -27.224 62.647 1.00 49.62 203 SER A N 1
ATOM 1639 C CA . SER A 1 203 ? -31.580 -26.268 63.352 1.00 49.62 203 SER A CA 1
ATOM 1640 C C . SER A 1 203 ? -32.794 -26.953 64.002 1.00 49.62 203 SER A C 1
ATOM 1642 O O . SER A 1 203 ? -33.888 -26.981 63.458 1.00 49.62 203 SER A O 1
ATOM 1644 N N . LEU A 1 204 ? -32.516 -27.506 65.185 1.00 41.19 204 LEU A N 1
ATOM 1645 C CA . LEU A 1 204 ? -33.339 -27.585 66.401 1.00 41.19 204 LEU A CA 1
ATOM 1646 C C . LEU A 1 204 ? -34.754 -28.204 66.387 1.00 41.19 204 LEU A C 1
ATOM 1648 O O . LEU A 1 204 ? -35.698 -27.782 65.730 1.00 41.19 204 LEU A O 1
ATOM 1652 N N . GLN A 1 205 ? -34.862 -29.173 67.294 1.00 45.78 205 GLN A N 1
ATOM 1653 C CA . GLN A 1 205 ? -36.054 -29.781 67.862 1.00 45.78 205 GLN A CA 1
ATOM 1654 C C . GLN A 1 205 ? -36.958 -28.782 68.614 1.00 45.78 205 GLN A C 1
ATOM 1656 O O . GLN A 1 205 ? -36.478 -27.815 69.200 1.00 45.78 205 GLN A O 1
ATOM 1661 N N . ALA A 1 206 ? -38.220 -29.210 68.738 1.00 44.59 206 ALA A N 1
ATOM 1662 C CA . ALA A 1 206 ? -39.143 -29.031 69.867 1.00 44.59 206 ALA A CA 1
ATOM 1663 C C . ALA A 1 206 ? -39.975 -27.736 70.000 1.00 44.59 206 ALA A C 1
ATOM 1665 O O . ALA A 1 206 ? -39.447 -26.638 70.151 1.00 44.59 206 ALA A O 1
ATOM 1666 N N . ASN A 1 207 ? -41.296 -27.982 70.060 1.00 39.41 207 ASN A N 1
ATOM 1667 C CA . ASN A 1 207 ? -42.411 -27.308 70.764 1.00 39.41 207 ASN A CA 1
ATOM 1668 C C . ASN A 1 207 ? -43.574 -27.125 69.772 1.00 39.41 207 ASN A C 1
ATOM 1670 O O . ASN A 1 207 ? -43.346 -26.618 68.683 1.00 39.41 207 ASN A O 1
ATOM 1674 N N . ASN A 1 208 ? -44.841 -27.461 70.007 1.00 40.84 208 ASN A N 1
ATOM 1675 C CA . ASN A 1 208 ? -45.649 -27.972 71.122 1.00 40.84 208 ASN A CA 1
ATOM 1676 C C . ASN A 1 208 ? -46.991 -28.411 70.459 1.00 40.84 208 ASN A C 1
ATOM 1678 O O . ASN A 1 208 ? -47.365 -27.814 69.454 1.00 40.84 208 ASN A O 1
ATOM 1682 N N . THR A 1 209 ? -47.551 -29.583 70.777 1.00 45.09 209 THR A N 1
ATOM 1683 C CA . THR A 1 209 ? -48.814 -29.806 71.535 1.00 45.09 209 THR A CA 1
ATOM 1684 C C . THR A 1 209 ? -50.124 -29.193 70.990 1.00 45.09 209 THR A C 1
ATOM 1686 O O . THR A 1 209 ? -50.168 -28.001 70.718 1.00 45.09 209 THR A O 1
ATOM 168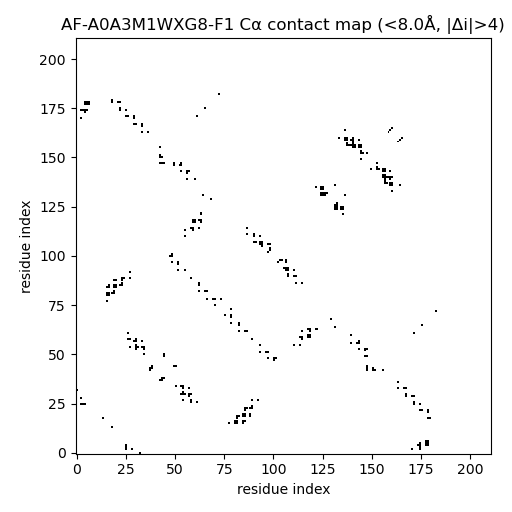9 N N . GLU A 1 210 ? -51.174 -30.042 71.012 1.00 43.69 210 GLU A N 1
ATOM 1690 C CA . GLU A 1 210 ? -52.640 -29.764 71.035 1.00 43.69 210 GLU A CA 1
ATOM 1691 C C . GLU A 1 210 ? -53.261 -29.368 69.672 1.00 43.69 210 GLU A C 1
ATOM 1693 O O . GLU A 1 210 ? -52.740 -28.496 68.987 1.00 43.69 210 GLU A O 1
ATOM 1698 N N . ASP A 1 211 ? -54.322 -29.984 69.129 1.00 43.91 211 ASP A N 1
ATOM 1699 C CA . ASP A 1 211 ? -55.383 -30.913 69.584 1.00 43.91 211 ASP A CA 1
ATOM 1700 C C . ASP A 1 211 ? -55.661 -32.008 68.524 1.00 43.91 211 ASP A C 1
ATOM 1702 O O . ASP A 1 211 ? -55.461 -31.733 67.314 1.00 43.91 211 ASP A O 1
#

Secondary structure (DSSP, 8-state):
-----S-S-TTSPPPHHHHHHHHHHHHHHHHHHHHHHHHHTT---SSHHHHHHHHHHHHHHHHHHHHHHHTTTS-HHHHHHHHHHHHHHHHHHHHHHHHHHH-S---HHHHHHHHHHHHHHHHTS-EETTEEPHHHHHHHHHHHHHHH-STTGGGHHHHIIIIIHHHHHHHHHHHHHHHSPPPP-------------PPPTT---------

Mean predicted aligned error: 9.02 Å

Foldseek 3Di:
DDQPQADPDPPDDDDLLRLLLSLLVRLLVLLLVLLVVCVVVVLDADFLVLSLQSSLLSLLVLLLLLLVVCVVPDDPVSSVSNSVSNLVSNLVVSQVSCCVRPNDDRPSVVSVVVSVVSNVVQVPFDADVSHGDPVNLLVSQLSSLVSSPDVVSVCSSVCSNPPSRCSSVVVSVSNCVRSDDDPPPPPPPPDDDDPPPDDDPDPDDDDDDDD